Protein AF-A0A098EQF6-F1 (afdb_monomer)

Organism: NCBI:txid1499687

pLDDT: mean 75.17, std 16.84, range [33.72, 93.44]

Mean predicted aligned error: 17.02 Å

Radius of gyration: 43.91 Å; Cα contacts (8 Å, |Δi|>4): 129; chains: 1; bounding box: 81×80×127 Å

Sequence (205 aa):
MNNGVVSRGAEKTLGIIGIIFNLLTIALLAIGILSFDNVQNTAEFQDFEQEVLNDSTFASPEDAQLFLDTFISSFSIIGWVLVAVLAISTVLAILAIANLRNNRNPKAAGVLFIIAGLFAGLLSLTSILFYIAAIMCFVRKGTRRDDYQAPRDDFGSRNGDAKLKEEQRIREEERIRQEERLREEEQRRQNDNLLHKDDDTYRPL

Structure (mmCIF, N/CA/C/O backbone):
data_AF-A0A098EQF6-F1
#
_entry.id   AF-A0A098EQF6-F1
#
loop_
_atom_site.group_PDB
_atom_site.id
_atom_site.type_symbol
_atom_site.label_atom_id
_atom_site.label_alt_id
_atom_site.label_comp_id
_atom_site.label_asym_id
_atom_site.label_entity_id
_atom_site.label_seq_id
_atom_site.pdbx_PDB_ins_code
_atom_site.Cartn_x
_atom_site.Cartn_y
_atom_site.Cartn_z
_atom_site.occupancy
_atom_site.B_iso_or_equiv
_atom_site.auth_seq_id
_atom_site.auth_comp_id
_atom_site.auth_asym_id
_atom_site.auth_atom_id
_atom_site.pdbx_PDB_model_num
ATOM 1 N N . MET A 1 1 ? -0.529 -1.340 40.530 1.00 33.72 1 MET A N 1
ATOM 2 C CA . MET A 1 1 ? -0.771 -2.259 39.396 1.00 33.72 1 MET A CA 1
ATOM 3 C C . MET A 1 1 ? -1.153 -1.393 38.210 1.00 33.72 1 MET A C 1
ATOM 5 O O . MET A 1 1 ? -2.078 -0.603 38.330 1.00 33.72 1 MET A O 1
ATOM 9 N N . ASN A 1 2 ? -0.339 -1.407 37.154 1.00 36.16 2 ASN A N 1
ATOM 10 C CA . ASN A 1 2 ? -0.506 -0.532 35.998 1.00 36.16 2 ASN A CA 1
ATOM 11 C C . ASN A 1 2 ? -1.610 -1.118 35.110 1.00 36.16 2 ASN A C 1
ATOM 13 O O . ASN A 1 2 ? -1.428 -2.178 34.511 1.00 36.16 2 ASN A O 1
ATOM 17 N N . ASN A 1 3 ? -2.773 -0.474 35.086 1.00 44.34 3 ASN A N 1
ATOM 18 C CA . ASN A 1 3 ? -3.905 -0.907 34.279 1.00 44.34 3 ASN A CA 1
ATOM 19 C C . ASN A 1 3 ? -3.597 -0.540 32.826 1.00 44.34 3 ASN A C 1
ATOM 21 O O . ASN A 1 3 ? -3.887 0.570 32.384 1.00 44.34 3 ASN A O 1
ATOM 25 N N . GLY A 1 4 ? -2.966 -1.464 32.100 1.00 40.97 4 GLY A N 1
ATOM 26 C CA . GLY A 1 4 ? -2.722 -1.353 30.667 1.00 40.97 4 GLY A CA 1
ATOM 27 C C . GLY A 1 4 ? -4.045 -1.317 29.911 1.00 40.97 4 GLY A C 1
ATOM 28 O O . GLY A 1 4 ? -4.544 -2.343 29.457 1.00 40.97 4 GLY A O 1
ATOM 29 N N . VAL A 1 5 ? -4.636 -0.129 29.794 1.00 50.66 5 VAL A N 1
ATOM 30 C CA . VAL A 1 5 ? -5.772 0.127 28.914 1.00 50.66 5 VAL A CA 1
ATOM 31 C C . VAL A 1 5 ? -5.279 -0.138 27.493 1.00 50.66 5 VAL A C 1
ATOM 33 O O . VAL A 1 5 ? -4.596 0.697 26.904 1.00 50.66 5 VAL A O 1
ATOM 36 N N . VAL A 1 6 ? -5.572 -1.321 26.945 1.00 56.50 6 VAL A N 1
ATOM 37 C CA . VAL A 1 6 ? -5.226 -1.661 25.558 1.00 56.50 6 VAL A CA 1
ATOM 38 C C . VAL A 1 6 ? -5.983 -0.701 24.650 1.00 56.50 6 VAL A C 1
ATOM 40 O O . VAL A 1 6 ? -7.196 -0.826 24.423 1.00 56.50 6 VAL A O 1
ATOM 43 N N . SER A 1 7 ? -5.260 0.316 24.188 1.00 51.31 7 SER A N 1
ATOM 44 C CA . SER A 1 7 ? -5.833 1.435 23.467 1.00 51.31 7 SER A CA 1
ATOM 45 C C . SER A 1 7 ? -6.524 0.919 22.204 1.00 51.31 7 SER A C 1
ATOM 47 O O . SER A 1 7 ? -6.014 0.083 21.458 1.00 51.31 7 SER A O 1
ATOM 49 N N . ARG A 1 8 ? -7.708 1.458 21.905 1.00 57.53 8 ARG A N 1
ATOM 50 C CA . ARG A 1 8 ? -8.353 1.313 20.585 1.00 57.53 8 ARG A CA 1
ATOM 51 C C . ARG A 1 8 ? -7.549 2.016 19.469 1.00 57.53 8 ARG A C 1
ATOM 53 O O . ARG A 1 8 ? -8.042 2.157 18.354 1.00 57.53 8 ARG A O 1
ATOM 60 N N . GLY A 1 9 ? -6.349 2.504 19.797 1.00 61.44 9 GLY A N 1
ATOM 61 C CA . GLY A 1 9 ? -5.418 3.185 18.916 1.00 61.44 9 GLY A CA 1
ATOM 62 C C . GLY A 1 9 ? -4.542 2.220 18.132 1.00 61.44 9 GLY A C 1
ATOM 63 O O . GLY A 1 9 ? -4.316 2.496 16.971 1.00 61.44 9 GLY A O 1
ATOM 64 N N . ALA A 1 10 ? -4.132 1.074 18.691 1.00 66.56 10 ALA A N 1
ATOM 65 C CA . ALA A 1 10 ? -3.164 0.186 18.031 1.00 66.56 10 ALA A CA 1
ATOM 66 C C . ALA A 1 10 ? -3.589 -0.246 16.613 1.00 66.56 10 ALA A C 1
ATOM 68 O O . ALA A 1 10 ? -2.803 -0.140 15.682 1.00 66.56 10 ALA A O 1
ATOM 69 N N . GLU A 1 11 ? -4.851 -0.637 16.426 1.00 70.19 11 GLU A N 1
ATOM 70 C CA . GLU A 1 11 ? -5.401 -1.028 15.118 1.00 70.19 11 GLU A CA 1
ATOM 71 C C . GLU A 1 11 ? -5.474 0.153 14.137 1.00 70.19 11 GLU A C 1
ATOM 73 O O . GLU A 1 11 ? -5.099 0.031 12.973 1.00 70.19 11 GLU A O 1
ATOM 78 N N . LYS A 1 12 ? -5.891 1.330 14.625 1.00 74.88 12 LYS A N 1
ATOM 79 C CA . LYS A 1 12 ? -5.914 2.563 13.825 1.00 74.88 12 LYS A CA 1
ATOM 80 C C . LYS A 1 12 ? -4.505 2.979 13.426 1.00 74.88 12 LYS A C 1
ATOM 82 O O . LYS A 1 12 ? -4.280 3.290 12.267 1.00 74.88 12 LYS A O 1
ATOM 87 N N . THR A 1 13 ? -3.569 2.965 14.367 1.00 81.19 13 THR A N 1
ATOM 88 C CA . THR A 1 13 ? -2.166 3.304 14.147 1.00 81.19 13 THR A CA 1
ATOM 89 C C . THR A 1 13 ? -1.540 2.343 13.145 1.00 81.19 13 THR A C 1
ATOM 91 O O . THR A 1 13 ? -0.904 2.810 12.209 1.00 81.19 13 THR A O 1
ATOM 94 N N . LEU A 1 14 ? -1.778 1.032 13.262 1.00 81.81 14 LEU A N 1
ATOM 95 C CA . LEU A 1 14 ? -1.251 0.052 12.311 1.00 81.81 14 LEU A CA 1
ATOM 96 C C . LEU A 1 14 ? -1.843 0.238 10.906 1.00 81.81 14 LEU A C 1
ATOM 98 O O . LEU A 1 14 ? -1.107 0.218 9.925 1.00 81.81 14 LEU A O 1
ATOM 102 N N . GLY A 1 15 ? -3.154 0.487 10.810 1.00 83.31 15 GLY A N 1
ATOM 103 C CA . GLY A 1 15 ? -3.815 0.797 9.542 1.00 83.31 15 GLY A CA 1
ATOM 104 C C . GLY A 1 15 ? -3.288 2.081 8.895 1.00 83.31 15 GLY A C 1
ATOM 105 O O . GLY A 1 15 ? -3.026 2.098 7.696 1.00 83.31 15 GLY A O 1
ATOM 106 N N . ILE A 1 16 ? -3.077 3.141 9.685 1.00 87.00 16 ILE A N 1
ATOM 107 C CA . ILE A 1 16 ? -2.493 4.410 9.219 1.00 87.00 16 ILE A CA 1
ATOM 108 C C . ILE A 1 16 ? -1.057 4.193 8.735 1.00 87.00 16 ILE A C 1
ATOM 110 O O . ILE A 1 16 ? -0.712 4.657 7.652 1.00 87.00 16 ILE A O 1
ATOM 114 N N . ILE A 1 17 ? -0.237 3.462 9.497 1.00 87.31 17 ILE A N 1
ATOM 115 C CA . ILE A 1 17 ? 1.133 3.115 9.098 1.00 87.31 17 ILE A CA 1
ATOM 116 C C . ILE A 1 17 ? 1.112 2.347 7.772 1.00 87.31 17 ILE A C 1
ATOM 118 O O . ILE A 1 17 ? 1.837 2.712 6.852 1.00 87.31 17 ILE A O 1
ATOM 122 N N . GLY A 1 18 ? 0.236 1.347 7.634 1.00 83.94 18 GLY A N 1
ATOM 123 C CA . GLY A 1 18 ? 0.062 0.601 6.386 1.00 83.94 18 GLY A CA 1
ATOM 124 C C . GLY A 1 18 ? -0.294 1.498 5.197 1.00 83.94 18 GLY A C 1
ATOM 125 O O . GLY A 1 18 ? 0.308 1.362 4.137 1.00 83.94 18 GLY A O 1
ATOM 126 N N . ILE A 1 19 ? -1.200 2.467 5.377 1.00 89.50 19 ILE A N 1
ATOM 127 C CA . ILE A 1 19 ? -1.552 3.444 4.332 1.00 89.50 19 ILE A CA 1
ATOM 128 C C . ILE A 1 19 ? -0.351 4.310 3.951 1.00 89.50 19 ILE A C 1
ATOM 130 O O . ILE A 1 19 ? -0.112 4.508 2.764 1.00 89.50 19 ILE A O 1
ATOM 134 N N . ILE A 1 20 ? 0.411 4.809 4.928 1.00 91.38 20 ILE A N 1
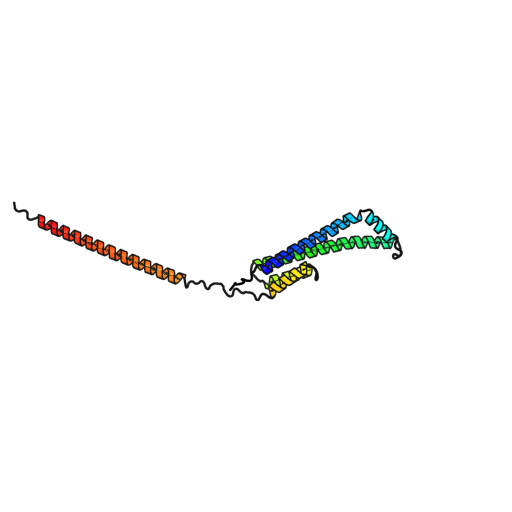ATOM 135 C CA . ILE A 1 20 ? 1.596 5.638 4.665 1.00 91.38 20 ILE A CA 1
ATOM 136 C C . ILE A 1 20 ? 2.617 4.855 3.839 1.00 91.38 20 ILE A C 1
ATOM 138 O O . ILE A 1 20 ? 3.088 5.357 2.821 1.00 91.38 20 ILE A O 1
ATOM 142 N N . PHE A 1 21 ? 2.919 3.614 4.231 1.00 89.12 21 PHE A N 1
ATOM 143 C CA . PHE A 1 21 ? 3.812 2.759 3.451 1.00 89.12 21 PHE A CA 1
ATOM 144 C C . PHE A 1 21 ? 3.246 2.470 2.059 1.00 89.12 21 PHE A C 1
ATOM 146 O O . PHE A 1 21 ? 4.003 2.476 1.097 1.00 89.12 21 PHE A O 1
ATOM 153 N N . ASN A 1 22 ? 1.932 2.274 1.923 1.00 89.31 22 ASN A N 1
ATOM 154 C CA . ASN A 1 22 ? 1.315 2.015 0.624 1.00 89.31 22 ASN A CA 1
ATOM 155 C C . ASN A 1 22 ? 1.421 3.221 -0.313 1.00 89.31 22 ASN A C 1
ATOM 157 O O . ASN A 1 22 ? 1.770 3.067 -1.478 1.00 89.31 22 ASN A O 1
ATOM 161 N N . LEU A 1 23 ? 1.203 4.429 0.210 1.00 91.81 23 LEU A N 1
ATOM 162 C CA . LEU A 1 23 ? 1.422 5.672 -0.528 1.00 91.81 23 LEU A CA 1
ATOM 163 C C . LEU A 1 23 ? 2.893 5.858 -0.906 1.00 91.81 23 LEU A C 1
ATOM 165 O O . LEU A 1 23 ? 3.182 6.291 -2.018 1.00 91.81 23 LEU A O 1
ATOM 169 N N . LEU A 1 24 ? 3.819 5.497 -0.015 1.00 92.75 24 LEU A N 1
ATOM 170 C CA . LEU A 1 24 ? 5.250 5.533 -0.304 1.00 92.75 24 LEU A CA 1
ATOM 171 C C . LEU A 1 24 ? 5.622 4.547 -1.421 1.00 92.75 24 LEU A C 1
ATOM 173 O O . LEU A 1 24 ? 6.352 4.917 -2.333 1.00 92.75 24 LEU A O 1
ATOM 177 N N . THR A 1 25 ? 5.073 3.330 -1.409 1.00 90.06 25 THR A N 1
ATOM 178 C CA . THR A 1 25 ? 5.245 2.360 -2.499 1.00 90.06 25 THR A CA 1
ATOM 179 C C . THR A 1 25 ? 4.691 2.896 -3.816 1.00 90.06 25 THR A C 1
ATOM 181 O O . THR A 1 25 ? 5.382 2.818 -4.825 1.00 90.06 25 THR A O 1
ATOM 184 N N . ILE A 1 26 ? 3.491 3.488 -3.814 1.00 92.56 26 ILE A N 1
ATOM 185 C CA . ILE A 1 26 ? 2.903 4.114 -5.009 1.00 92.56 26 ILE A CA 1
ATOM 186 C C . ILE A 1 26 ? 3.814 5.223 -5.543 1.00 92.56 26 ILE A C 1
ATOM 188 O O . ILE A 1 26 ? 4.078 5.265 -6.741 1.00 92.56 26 ILE A O 1
ATOM 192 N N . ALA A 1 27 ? 4.313 6.099 -4.667 1.00 93.25 27 ALA A N 1
ATOM 193 C CA . ALA A 1 27 ? 5.194 7.194 -5.055 1.00 93.25 27 ALA A CA 1
ATOM 194 C C . ALA A 1 27 ? 6.507 6.681 -5.660 1.00 93.25 27 ALA A C 1
ATOM 196 O O . ALA A 1 27 ? 6.906 7.148 -6.721 1.00 93.25 27 ALA A O 1
ATOM 197 N N . LEU A 1 28 ? 7.151 5.693 -5.029 1.00 92.25 28 LEU A N 1
ATOM 198 C CA . LEU A 1 28 ? 8.376 5.083 -5.552 1.00 92.25 28 LEU A CA 1
ATOM 199 C C . LEU A 1 28 ? 8.144 4.392 -6.897 1.00 92.25 28 LEU A C 1
ATOM 201 O O . LEU A 1 28 ? 8.967 4.532 -7.796 1.00 92.25 28 LEU A O 1
ATOM 205 N N . LEU A 1 29 ? 7.024 3.683 -7.051 1.00 91.56 29 LEU A N 1
ATOM 206 C CA . LEU A 1 29 ? 6.679 3.008 -8.299 1.00 91.56 29 LEU A CA 1
ATOM 207 C C . LEU A 1 29 ? 6.430 4.025 -9.420 1.00 91.56 29 LEU A C 1
ATOM 209 O O . LEU A 1 29 ? 6.976 3.883 -10.508 1.00 91.56 29 LEU A O 1
ATOM 213 N N . ALA A 1 30 ? 5.668 5.085 -9.137 1.00 92.00 30 ALA A N 1
ATOM 214 C CA . ALA A 1 30 ? 5.402 6.159 -10.090 1.00 92.00 30 ALA A CA 1
ATOM 215 C C . ALA A 1 30 ? 6.687 6.894 -10.495 1.00 92.00 30 ALA A C 1
ATOM 217 O O . ALA A 1 30 ? 6.905 7.124 -11.680 1.00 92.00 30 ALA A O 1
ATOM 218 N N . ILE A 1 31 ? 7.565 7.209 -9.535 1.00 93.44 31 ILE A N 1
ATOM 219 C CA . ILE A 1 31 ? 8.885 7.783 -9.828 1.00 93.44 31 ILE A CA 1
ATOM 220 C C . ILE A 1 31 ? 9.701 6.814 -10.686 1.00 93.44 31 ILE A C 1
ATOM 222 O O . ILE A 1 31 ? 10.301 7.251 -11.653 1.00 93.44 31 ILE A O 1
ATOM 226 N N . GLY A 1 32 ? 9.700 5.514 -10.384 1.00 90.62 32 GLY A N 1
ATOM 227 C CA . GLY A 1 32 ? 10.411 4.509 -11.177 1.00 90.62 32 GLY A CA 1
ATOM 228 C C . GLY A 1 32 ? 9.953 4.467 -12.637 1.00 90.62 32 GLY A C 1
ATOM 229 O O . GLY A 1 32 ? 10.793 4.481 -13.531 1.00 90.62 32 GLY A O 1
ATOM 230 N N . ILE A 1 33 ? 8.639 4.487 -12.878 1.00 90.62 33 ILE A N 1
ATOM 231 C CA . ILE A 1 33 ? 8.059 4.506 -14.231 1.00 90.62 33 ILE A CA 1
ATOM 232 C C . ILE A 1 33 ? 8.437 5.802 -14.960 1.00 90.62 33 ILE A C 1
ATOM 234 O O . ILE A 1 33 ? 8.955 5.754 -16.069 1.00 90.62 33 ILE A O 1
ATOM 238 N N . LEU A 1 34 ? 8.243 6.959 -14.319 1.00 90.38 34 LEU A N 1
ATOM 239 C CA . LEU A 1 34 ? 8.567 8.257 -14.919 1.00 90.38 34 LEU A CA 1
ATOM 240 C C . LEU A 1 34 ? 10.072 8.414 -15.179 1.00 90.38 34 LEU A C 1
ATOM 242 O O . LEU A 1 34 ? 10.475 8.977 -16.192 1.00 90.38 34 LEU A O 1
ATOM 246 N N . SER A 1 35 ? 10.920 7.913 -14.282 1.00 89.19 35 SER A N 1
ATOM 247 C CA . SER A 1 35 ? 12.371 7.909 -14.467 1.00 89.19 35 SER A CA 1
ATOM 248 C C . SER A 1 35 ? 12.791 6.986 -15.605 1.00 89.19 35 SER A C 1
ATOM 250 O O . SER A 1 35 ? 13.717 7.330 -16.330 1.00 89.19 35 SER A O 1
ATOM 252 N N . PHE A 1 36 ? 12.114 5.851 -15.798 1.00 86.44 36 PHE A N 1
ATOM 253 C CA . PHE A 1 36 ? 12.416 4.928 -16.890 1.00 86.44 36 PHE A CA 1
ATOM 254 C C . PHE A 1 36 ? 12.235 5.590 -18.265 1.00 86.44 36 PHE A C 1
ATOM 256 O O . PHE A 1 36 ? 13.118 5.465 -19.109 1.00 86.44 36 PHE A O 1
ATOM 263 N N . ASP A 1 37 ? 11.183 6.391 -18.454 1.00 81.81 37 ASP A N 1
ATOM 264 C CA . ASP A 1 37 ? 10.985 7.169 -19.690 1.00 81.81 37 ASP A CA 1
ATOM 265 C C . ASP A 1 37 ? 12.110 8.198 -19.925 1.00 81.81 37 ASP A C 1
ATOM 267 O O . ASP A 1 37 ? 12.509 8.464 -21.059 1.00 81.81 37 ASP A O 1
ATOM 271 N N . ASN A 1 38 ? 12.674 8.766 -18.854 1.00 85.31 38 ASN A N 1
ATOM 272 C CA . ASN A 1 38 ? 13.814 9.681 -18.963 1.00 85.31 38 ASN A CA 1
ATOM 273 C C . ASN A 1 38 ? 15.115 8.940 -19.306 1.00 85.31 38 ASN A C 1
ATOM 275 O O . ASN A 1 38 ? 15.921 9.453 -20.080 1.00 85.31 38 ASN A O 1
ATOM 279 N N . VAL A 1 39 ? 15.312 7.737 -18.757 1.00 84.75 39 VAL A N 1
ATOM 280 C CA . VAL A 1 39 ? 16.489 6.897 -19.026 1.00 84.75 39 VAL A CA 1
ATOM 281 C C . VAL A 1 39 ? 16.492 6.387 -20.466 1.00 84.75 39 VAL A C 1
ATOM 283 O O . VAL A 1 39 ? 17.552 6.352 -21.073 1.00 84.75 39 VAL A O 1
ATOM 286 N N . GLN A 1 40 ? 15.332 6.087 -21.057 1.00 83.19 40 GLN A N 1
ATOM 287 C CA . GLN A 1 40 ? 15.244 5.636 -22.456 1.00 83.19 40 GLN A CA 1
ATOM 288 C C . GLN A 1 40 ? 15.874 6.607 -23.471 1.00 83.19 40 GLN A C 1
ATOM 290 O O . GLN A 1 40 ? 16.286 6.203 -24.552 1.00 83.19 40 GLN A O 1
ATOM 295 N N . ASN A 1 41 ? 15.966 7.894 -23.129 1.00 82.81 41 ASN A N 1
ATOM 296 C CA . ASN A 1 41 ? 16.510 8.926 -24.009 1.00 82.81 41 ASN A CA 1
ATOM 297 C C . ASN A 1 41 ? 18.019 9.172 -23.815 1.00 82.81 41 ASN A C 1
ATOM 299 O O . ASN A 1 41 ? 18.575 10.072 -24.447 1.00 82.81 41 ASN A O 1
ATOM 303 N N . THR A 1 42 ? 18.690 8.435 -22.925 1.00 89.81 42 THR A N 1
ATOM 304 C CA . THR A 1 42 ? 20.126 8.608 -22.674 1.00 89.81 42 THR A CA 1
ATOM 305 C C . THR A 1 42 ? 20.970 7.801 -23.659 1.00 89.81 42 THR A C 1
ATOM 307 O O . THR A 1 42 ? 20.538 6.777 -24.185 1.00 89.81 42 THR A O 1
ATOM 310 N N . ALA A 1 43 ? 22.211 8.246 -23.885 1.00 88.00 43 ALA A N 1
ATOM 311 C CA . ALA A 1 43 ? 23.169 7.526 -24.729 1.00 88.00 43 ALA A CA 1
ATOM 312 C C . ALA A 1 43 ? 23.436 6.099 -24.214 1.00 88.00 43 ALA A C 1
ATOM 314 O O . ALA A 1 43 ? 23.539 5.169 -24.998 1.00 88.00 43 ALA A O 1
ATOM 315 N N . GLU A 1 44 ? 23.451 5.915 -22.892 1.00 89.06 44 GLU A N 1
ATOM 316 C CA . GLU A 1 44 ? 23.639 4.608 -22.252 1.00 89.06 44 GLU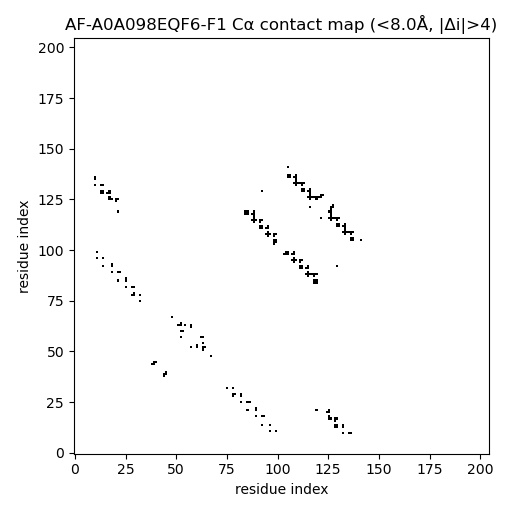 A CA 1
ATOM 317 C C . GLU A 1 44 ? 22.521 3.619 -22.613 1.00 89.06 44 GLU A C 1
ATOM 319 O O . GLU A 1 44 ? 22.782 2.438 -22.830 1.00 89.06 44 GLU A O 1
ATOM 324 N N . PHE A 1 45 ? 21.273 4.092 -22.700 1.00 88.19 45 PHE A N 1
ATOM 325 C CA . PHE A 1 45 ? 20.154 3.243 -23.099 1.00 88.19 45 PHE A CA 1
ATOM 326 C C . PHE A 1 45 ? 20.175 2.933 -24.599 1.00 88.19 45 PHE A C 1
ATOM 328 O O . PHE A 1 45 ? 19.850 1.817 -24.987 1.00 88.19 45 PHE A O 1
ATOM 335 N N . GLN A 1 46 ? 20.609 3.880 -25.435 1.00 88.75 46 GLN A N 1
ATOM 336 C CA . GLN A 1 46 ? 20.782 3.656 -26.875 1.00 88.75 46 GLN A CA 1
ATOM 337 C C . GLN A 1 46 ? 21.890 2.639 -27.174 1.00 88.75 46 GLN A C 1
ATOM 339 O O . GLN A 1 46 ? 21.729 1.801 -28.059 1.00 88.75 46 GLN A O 1
ATOM 344 N N . ASP A 1 47 ? 22.991 2.676 -26.420 1.00 90.12 47 ASP A N 1
ATOM 345 C CA . ASP A 1 47 ? 24.066 1.686 -26.526 1.00 90.12 47 ASP A CA 1
ATOM 346 C C . ASP A 1 47 ? 23.568 0.291 -26.112 1.00 90.12 47 ASP A C 1
ATOM 348 O O . ASP A 1 47 ? 23.838 -0.693 -26.801 1.00 90.12 47 ASP A O 1
ATOM 352 N N . PHE A 1 48 ? 22.770 0.208 -25.040 1.00 89.25 48 PHE A N 1
ATOM 353 C CA . PHE A 1 48 ? 22.101 -1.032 -24.636 1.00 89.25 48 PHE A CA 1
ATOM 354 C C . PHE A 1 48 ? 21.128 -1.545 -25.710 1.00 89.25 48 PHE A C 1
ATOM 356 O O . PHE A 1 48 ? 21.115 -2.736 -26.016 1.00 89.25 48 PHE A O 1
ATOM 363 N N . GLU A 1 49 ? 20.335 -0.659 -26.316 1.00 89.19 49 GLU A N 1
ATOM 364 C CA . GLU A 1 49 ? 19.422 -1.012 -27.405 1.00 89.19 49 GLU A CA 1
ATOM 365 C C . GLU A 1 49 ? 20.197 -1.604 -28.591 1.00 89.19 49 GLU A C 1
ATOM 367 O O . GLU A 1 49 ? 19.839 -2.664 -29.101 1.00 89.19 49 GLU A O 1
ATOM 372 N N . GLN A 1 50 ? 21.317 -0.986 -28.979 1.00 89.38 50 GLN A N 1
ATOM 373 C CA . GLN A 1 50 ? 22.184 -1.502 -30.040 1.00 89.38 50 GLN A CA 1
ATOM 374 C C . GLN A 1 50 ? 22.832 -2.844 -29.692 1.00 89.38 50 GLN A C 1
ATOM 376 O O . GLN A 1 50 ? 23.003 -3.678 -30.583 1.00 89.38 50 GLN A O 1
ATOM 381 N N . GLU A 1 51 ? 23.202 -3.075 -28.434 1.00 89.69 51 GLU A N 1
ATOM 382 C CA . GLU A 1 51 ? 23.738 -4.365 -27.994 1.00 89.69 51 GLU A CA 1
ATOM 383 C C . GLU A 1 51 ? 22.690 -5.476 -28.148 1.00 89.69 51 GLU A C 1
ATOM 385 O O . GLU A 1 51 ? 22.987 -6.526 -28.717 1.00 89.69 51 GLU A O 1
ATOM 390 N N . VAL A 1 52 ? 21.444 -5.211 -27.745 1.00 87.75 52 VAL A N 1
ATOM 391 C CA . VAL A 1 52 ? 20.324 -6.156 -27.889 1.00 87.75 52 VAL A CA 1
ATOM 392 C C . VAL A 1 52 ? 19.967 -6.396 -29.360 1.00 87.75 52 VAL A C 1
ATOM 394 O O . VAL A 1 52 ? 19.716 -7.535 -29.749 1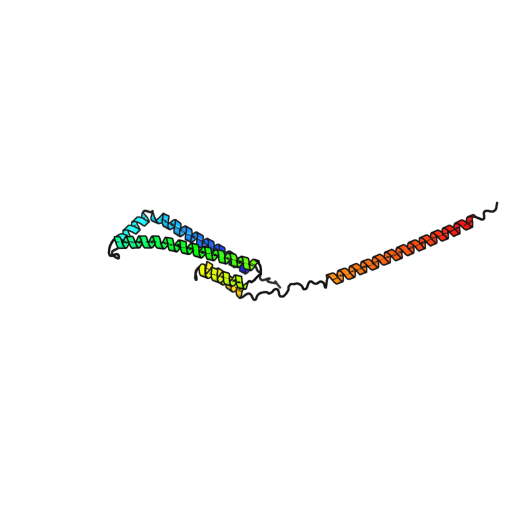.00 87.75 52 VAL A O 1
ATOM 397 N N . LEU A 1 53 ? 19.988 -5.358 -30.202 1.00 88.50 53 LEU A N 1
ATOM 398 C CA . LEU A 1 53 ? 19.723 -5.481 -31.643 1.00 88.50 53 LEU A CA 1
ATOM 399 C C . LEU A 1 53 ? 20.789 -6.300 -32.388 1.00 88.50 53 LEU A C 1
ATOM 401 O O . LEU A 1 53 ? 20.494 -6.888 -33.429 1.00 88.50 53 LEU A O 1
ATOM 405 N N . ASN A 1 54 ? 22.018 -6.340 -31.869 1.00 89.19 54 ASN A N 1
ATOM 406 C CA . ASN A 1 54 ? 23.125 -7.113 -32.432 1.00 89.19 54 ASN A CA 1
ATOM 407 C C . ASN A 1 54 ? 23.307 -8.489 -31.762 1.00 89.19 54 ASN A C 1
ATOM 409 O O . ASN A 1 54 ? 24.245 -9.216 -32.105 1.00 89.19 54 ASN A O 1
ATOM 413 N N . ASP A 1 55 ? 22.438 -8.865 -30.819 1.00 87.12 55 ASP A N 1
ATOM 414 C CA . ASP A 1 55 ? 22.516 -10.148 -30.125 1.00 87.12 55 ASP A CA 1
ATOM 415 C C . ASP A 1 55 ? 22.133 -11.307 -31.063 1.00 87.12 55 ASP A C 1
ATOM 417 O O . ASP A 1 55 ? 21.045 -11.363 -31.638 1.00 87.12 55 ASP A O 1
ATOM 421 N N . SER A 1 56 ? 23.034 -12.288 -31.167 1.00 82.00 56 SER A N 1
ATOM 422 C CA . SER A 1 56 ? 22.856 -13.526 -31.940 1.00 82.00 56 SER A CA 1
ATOM 423 C C . SER A 1 56 ? 21.701 -14.428 -31.476 1.00 82.00 56 SER A C 1
ATOM 425 O O . SER A 1 56 ? 21.381 -15.408 -32.150 1.00 82.00 56 SER A O 1
ATOM 427 N N . THR A 1 57 ? 21.093 -14.133 -30.324 1.00 88.31 57 THR A N 1
ATOM 428 C CA . THR A 1 57 ? 19.927 -14.840 -29.779 1.00 88.31 57 THR A CA 1
ATOM 429 C C . THR A 1 57 ? 18.665 -14.593 -30.609 1.00 88.31 57 THR A C 1
ATOM 431 O O . THR A 1 57 ? 17.795 -15.466 -30.678 1.00 88.31 57 THR A O 1
ATOM 434 N N . PHE A 1 58 ? 18.556 -13.433 -31.263 1.00 88.62 58 PHE A N 1
ATOM 435 C CA . PHE A 1 58 ? 17.425 -13.104 -32.126 1.00 88.62 58 PHE A CA 1
ATOM 436 C C . PHE A 1 58 ? 17.695 -13.541 -33.571 1.00 88.62 58 PHE A C 1
ATOM 438 O O . PHE A 1 58 ? 18.806 -13.423 -34.083 1.00 88.62 58 PHE A O 1
ATOM 445 N N . ALA A 1 59 ? 16.665 -14.064 -34.243 1.00 84.69 59 ALA A N 1
ATOM 446 C CA . ALA A 1 59 ? 16.786 -14.554 -35.619 1.00 84.69 59 ALA A CA 1
ATOM 4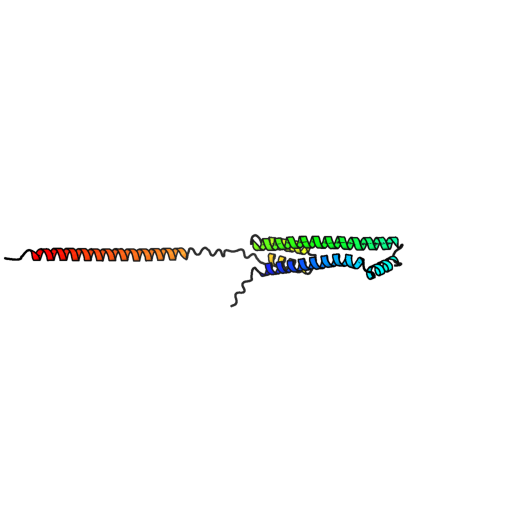47 C C . ALA A 1 59 ? 16.977 -13.417 -36.637 1.00 84.69 59 ALA A C 1
ATOM 449 O O . ALA A 1 59 ? 17.555 -13.628 -37.705 1.00 84.69 59 ALA A O 1
ATOM 450 N N . SER A 1 60 ? 16.501 -12.218 -36.302 1.00 88.88 60 SER A N 1
ATOM 451 C CA . SER A 1 60 ? 16.679 -11.004 -37.085 1.00 88.88 60 SER A CA 1
ATOM 452 C C . SER A 1 60 ? 16.718 -9.762 -36.180 1.00 88.88 60 SER A C 1
ATOM 454 O O . SER A 1 60 ? 16.172 -9.793 -35.072 1.00 88.88 60 SER A O 1
ATOM 456 N N . PRO A 1 61 ? 17.305 -8.645 -36.649 1.00 85.69 61 PRO A N 1
ATOM 457 C CA . PRO A 1 61 ? 17.242 -7.364 -35.941 1.00 85.69 61 PRO A CA 1
ATOM 458 C C . PRO A 1 61 ? 15.807 -6.848 -35.756 1.00 85.69 61 PRO A C 1
ATOM 460 O O . PRO A 1 61 ? 15.509 -6.193 -34.763 1.00 85.69 61 PRO A O 1
ATOM 463 N N . GLU A 1 62 ? 14.903 -7.174 -36.687 1.00 89.31 62 GLU A N 1
ATOM 464 C CA . GLU A 1 62 ? 13.481 -6.814 -36.603 1.00 89.31 62 GLU A CA 1
ATOM 465 C C . GLU A 1 62 ? 12.793 -7.518 -35.421 1.00 89.31 62 GLU A C 1
ATOM 467 O O . GLU A 1 62 ? 12.018 -6.894 -34.696 1.00 89.31 62 GLU A O 1
ATOM 472 N N . ASP A 1 63 ? 13.126 -8.789 -35.170 1.00 89.56 63 ASP A N 1
ATOM 473 C CA . ASP A 1 63 ? 12.604 -9.539 -34.020 1.00 89.56 63 ASP A CA 1
ATOM 474 C C . ASP A 1 63 ? 13.113 -8.968 -32.688 1.00 89.56 63 ASP A C 1
ATOM 476 O O . ASP A 1 63 ? 12.352 -8.862 -31.722 1.00 89.56 63 ASP A O 1
ATOM 480 N N . ALA A 1 64 ? 14.392 -8.576 -32.637 1.00 88.88 64 ALA A N 1
ATOM 481 C CA . ALA A 1 64 ? 14.996 -7.943 -31.465 1.00 88.88 64 ALA A CA 1
ATOM 482 C C . ALA A 1 64 ? 14.336 -6.590 -31.151 1.00 88.88 64 ALA A C 1
ATOM 484 O O . ALA A 1 64 ? 14.029 -6.294 -29.993 1.00 88.88 64 ALA A O 1
ATOM 485 N N . GLN A 1 65 ? 14.046 -5.795 -32.184 1.00 90.31 65 GLN A N 1
ATOM 486 C CA . GLN A 1 65 ? 13.381 -4.503 -32.034 1.00 90.31 65 GLN A CA 1
ATOM 487 C C . GLN A 1 65 ? 11.935 -4.658 -31.552 1.00 90.31 65 GLN A C 1
ATOM 489 O O . GLN A 1 65 ? 11.521 -3.996 -30.601 1.00 90.31 65 GLN A O 1
ATOM 494 N N . LEU A 1 66 ? 11.185 -5.606 -32.124 1.00 91.69 66 LEU A N 1
ATOM 495 C CA . LEU A 1 66 ? 9.824 -5.908 -31.681 1.00 91.69 66 LEU A CA 1
ATOM 496 C C . LEU A 1 66 ? 9.788 -6.387 -30.223 1.00 91.69 66 LEU A C 1
ATOM 498 O O . LEU A 1 66 ? 8.866 -6.041 -29.476 1.00 91.69 66 LEU A O 1
ATOM 502 N N . PHE A 1 67 ? 10.787 -7.166 -29.799 1.00 91.56 67 PHE A N 1
ATOM 503 C CA . PHE A 1 67 ? 10.933 -7.578 -28.407 1.00 91.56 67 PHE A CA 1
ATOM 504 C C . PHE A 1 67 ? 11.152 -6.380 -27.475 1.00 91.56 67 PHE A C 1
ATOM 506 O O . PHE A 1 67 ? 10.442 -6.264 -26.474 1.00 91.56 67 PHE A O 1
ATOM 513 N N . LEU A 1 68 ? 12.086 -5.483 -27.807 1.00 90.38 68 LEU A N 1
ATOM 514 C CA . LEU A 1 68 ? 12.381 -4.279 -27.023 1.00 90.38 68 LEU A CA 1
ATOM 515 C C . LEU A 1 68 ? 11.162 -3.360 -26.900 1.00 90.38 68 LEU A C 1
ATOM 517 O O . LEU A 1 68 ? 10.785 -2.995 -25.784 1.00 90.38 68 LEU A O 1
ATOM 521 N N . ASP A 1 69 ? 10.491 -3.068 -28.014 1.00 90.94 69 ASP A N 1
ATOM 522 C CA . ASP A 1 69 ? 9.276 -2.248 -28.036 1.00 90.94 69 ASP A CA 1
ATOM 523 C C . ASP A 1 69 ? 8.173 -2.863 -27.169 1.00 90.94 69 ASP A C 1
ATOM 525 O O . ASP A 1 69 ? 7.535 -2.187 -26.352 1.00 90.94 69 ASP A O 1
ATOM 529 N N . THR A 1 70 ? 7.971 -4.179 -27.296 1.00 92.62 70 THR A N 1
ATOM 530 C CA . THR A 1 70 ? 6.984 -4.909 -26.494 1.00 92.62 70 THR A CA 1
ATOM 531 C C . THR A 1 70 ? 7.351 -4.880 -25.015 1.00 92.62 70 THR A C 1
ATOM 533 O O . THR A 1 70 ? 6.470 -4.699 -24.172 1.00 92.62 70 THR A O 1
ATOM 536 N N . PHE A 1 71 ? 8.631 -5.040 -24.677 1.00 90.62 71 PHE A N 1
ATOM 537 C CA . PHE A 1 71 ? 9.121 -5.015 -23.303 1.00 90.62 71 PHE A CA 1
ATOM 538 C C . PHE A 1 71 ? 8.914 -3.641 -22.656 1.00 90.62 71 PHE A C 1
ATOM 540 O O . PHE A 1 71 ? 8.311 -3.561 -21.584 1.00 90.62 71 PHE A O 1
ATOM 547 N N . ILE A 1 72 ? 9.337 -2.566 -23.326 1.00 90.38 72 ILE A N 1
ATOM 548 C CA . ILE A 1 72 ? 9.196 -1.182 -22.854 1.00 90.38 72 ILE A CA 1
ATOM 549 C C . ILE A 1 72 ? 7.715 -0.827 -22.675 1.00 90.38 72 ILE A C 1
ATOM 551 O O . ILE A 1 72 ? 7.302 -0.356 -21.609 1.00 90.38 72 ILE A O 1
ATOM 555 N N . SER A 1 73 ? 6.889 -1.121 -23.685 1.00 90.38 73 SER A N 1
ATOM 556 C CA . SER A 1 73 ? 5.447 -0.865 -23.637 1.00 90.38 73 SER A CA 1
ATOM 557 C C . SER A 1 73 ? 4.767 -1.652 -22.511 1.00 90.38 73 SER A C 1
ATOM 559 O O . SER A 1 73 ? 4.020 -1.087 -21.706 1.00 90.38 73 SER A O 1
ATOM 561 N N . SER A 1 74 ? 5.080 -2.946 -22.382 1.00 91.50 74 SER A N 1
ATOM 562 C CA . SER A 1 74 ? 4.524 -3.807 -21.333 1.00 91.50 74 SER A CA 1
ATOM 563 C C . SER A 1 74 ? 4.937 -3.342 -19.942 1.00 91.50 74 SER A C 1
ATOM 565 O O . SER A 1 74 ? 4.101 -3.326 -19.040 1.00 91.50 74 SER A O 1
ATOM 567 N N . PHE A 1 75 ? 6.193 -2.929 -19.757 1.00 90.19 75 PHE A N 1
ATOM 568 C CA . PHE A 1 75 ? 6.688 -2.415 -18.484 1.00 90.19 75 PHE A CA 1
ATOM 569 C C . PHE A 1 75 ? 5.901 -1.179 -18.034 1.00 90.19 75 PHE A C 1
ATOM 571 O O . PHE A 1 75 ? 5.434 -1.130 -16.893 1.00 90.19 75 PHE A O 1
ATOM 578 N N . SER A 1 76 ? 5.678 -0.224 -18.942 1.00 89.50 76 SER A N 1
ATOM 579 C CA . SER A 1 76 ? 4.890 0.979 -18.656 1.00 89.50 76 SER A CA 1
ATOM 580 C C . SER A 1 76 ? 3.436 0.637 -18.304 1.00 89.50 76 SER A C 1
ATOM 582 O O . SER A 1 76 ? 2.930 1.054 -17.258 1.00 89.50 76 SER A O 1
ATOM 584 N N . ILE A 1 77 ? 2.774 -0.201 -19.113 1.00 91.88 77 ILE A N 1
ATOM 585 C CA . ILE A 1 77 ? 1.379 -0.612 -18.882 1.00 91.88 77 ILE A CA 1
ATOM 586 C C . ILE A 1 77 ? 1.237 -1.342 -17.541 1.00 91.88 77 ILE A C 1
ATOM 588 O O . ILE A 1 77 ? 0.383 -0.983 -16.728 1.00 91.88 77 ILE A O 1
ATOM 592 N N . ILE A 1 78 ? 2.077 -2.347 -17.282 1.00 91.62 78 ILE A N 1
ATOM 593 C CA . ILE A 1 78 ? 2.050 -3.131 -16.039 1.00 91.62 78 ILE A CA 1
ATOM 594 C C . ILE A 1 78 ? 2.327 -2.227 -14.836 1.00 91.62 78 ILE A C 1
ATOM 596 O O . ILE A 1 78 ? 1.637 -2.336 -13.819 1.00 91.62 78 ILE A O 1
ATOM 600 N N . GLY A 1 79 ? 3.285 -1.305 -14.955 1.00 91.12 79 GLY A N 1
ATOM 601 C CA . GLY A 1 79 ? 3.592 -0.320 -13.924 1.00 91.12 79 GLY A CA 1
ATOM 602 C C . GLY A 1 79 ? 2.370 0.517 -13.544 1.00 91.12 79 GLY A C 1
ATOM 603 O O . GLY A 1 79 ? 2.005 0.582 -12.368 1.00 91.12 79 GLY A O 1
ATOM 604 N N . TRP A 1 80 ? 1.676 1.099 -14.525 1.00 91.56 80 TRP A N 1
ATOM 605 C CA . TRP A 1 80 ? 0.474 1.903 -14.274 1.00 91.56 80 TRP A CA 1
ATOM 606 C C . TRP A 1 80 ? -0.709 1.084 -13.752 1.00 91.56 80 TRP A C 1
ATOM 608 O O . TRP A 1 80 ? -1.447 1.555 -12.882 1.00 91.56 80 TRP A O 1
ATOM 618 N N . VAL A 1 81 ? -0.873 -0.158 -14.215 1.00 93.00 81 VAL A N 1
ATOM 619 C CA . VAL A 1 81 ? -1.874 -1.087 -13.668 1.00 93.00 81 VAL A CA 1
ATOM 620 C C . VAL A 1 81 ? -1.592 -1.375 -12.193 1.00 93.00 81 VAL A C 1
ATOM 622 O O . VAL A 1 81 ? -2.511 -1.315 -11.374 1.00 93.00 81 VAL A O 1
ATOM 625 N N . LEU A 1 82 ? -0.331 -1.618 -11.822 1.00 91.12 82 LEU A N 1
ATOM 626 C CA . LEU A 1 82 ? 0.070 -1.799 -10.425 1.00 91.12 82 LEU A CA 1
ATOM 627 C C . LEU A 1 82 ? -0.215 -0.546 -9.589 1.00 91.12 82 LEU A C 1
ATOM 629 O O . LEU A 1 82 ? -0.800 -0.664 -8.513 1.00 91.12 82 LEU A O 1
ATOM 633 N N . VAL A 1 83 ? 0.107 0.652 -10.091 1.00 92.06 83 VAL A N 1
ATOM 634 C CA . VAL A 1 83 ? -0.248 1.921 -9.426 1.00 92.06 83 VAL A CA 1
ATOM 635 C C . VAL A 1 83 ? -1.759 2.011 -9.183 1.00 92.06 83 VAL A C 1
ATOM 637 O O . VAL A 1 83 ? -2.185 2.319 -8.068 1.00 92.06 83 VAL A O 1
ATOM 640 N N . ALA A 1 84 ? -2.582 1.708 -10.191 1.00 92.25 84 ALA A N 1
ATOM 641 C CA . ALA A 1 84 ? -4.039 1.760 -10.078 1.00 92.25 84 ALA A CA 1
ATOM 642 C C . ALA A 1 84 ? -4.578 0.760 -9.040 1.00 92.25 84 ALA A C 1
ATOM 644 O O . ALA A 1 84 ? -5.426 1.104 -8.214 1.00 92.25 84 ALA A O 1
ATOM 645 N N . VAL A 1 85 ? -4.047 -0.463 -9.029 1.00 91.38 85 VAL A N 1
ATOM 646 C CA . VAL A 1 85 ? -4.407 -1.502 -8.056 1.00 91.38 85 VAL A CA 1
ATOM 647 C C . VAL A 1 85 ? -4.030 -1.086 -6.626 1.00 91.38 85 VAL A C 1
ATOM 649 O O . VAL A 1 85 ? -4.848 -1.205 -5.707 1.00 91.38 85 VAL A O 1
ATOM 652 N N . LEU A 1 86 ? -2.838 -0.519 -6.428 1.00 90.19 86 LEU A N 1
ATOM 653 C CA . LEU A 1 86 ? -2.404 0.009 -5.132 1.00 90.19 86 LEU A CA 1
ATOM 654 C C . LEU A 1 86 ? -3.240 1.221 -4.686 1.00 90.19 86 LEU A C 1
ATOM 656 O O . LEU A 1 86 ? -3.520 1.384 -3.493 1.00 90.19 86 LEU A O 1
ATOM 660 N N . ALA A 1 87 ? -3.690 2.059 -5.620 1.00 91.62 87 ALA A N 1
ATOM 661 C CA . ALA A 1 87 ? -4.601 3.159 -5.322 1.00 91.62 87 ALA A CA 1
ATOM 662 C C . ALA A 1 87 ? -5.959 2.639 -4.817 1.00 91.62 87 ALA A C 1
ATOM 664 O O . ALA A 1 87 ? -6.450 3.103 -3.786 1.00 91.62 87 ALA A O 1
ATOM 665 N N . ILE A 1 88 ? -6.526 1.614 -5.464 1.00 92.56 88 ILE A N 1
ATOM 666 C CA . ILE A 1 88 ? -7.757 0.947 -5.003 1.00 92.56 88 ILE A CA 1
ATOM 667 C C . ILE A 1 88 ? -7.554 0.340 -3.608 1.00 92.56 88 ILE A C 1
ATOM 669 O O . ILE A 1 88 ? -8.390 0.540 -2.723 1.00 92.56 88 ILE A O 1
ATOM 673 N N . SER A 1 89 ? -6.423 -0.337 -3.380 1.00 90.25 89 SER A N 1
ATOM 674 C CA . SER A 1 89 ? -6.043 -0.849 -2.056 1.00 90.25 89 SER A CA 1
ATOM 675 C C . SER A 1 89 ? -6.068 0.256 -0.992 1.00 90.25 89 SER A C 1
ATOM 677 O O . SER A 1 89 ? -6.650 0.086 0.082 1.00 90.25 89 SER A O 1
ATOM 679 N N . THR A 1 90 ? -5.524 1.430 -1.318 1.00 90.56 90 THR A N 1
ATOM 680 C CA . THR A 1 90 ? -5.497 2.588 -0.414 1.00 90.56 90 THR A CA 1
ATOM 681 C C . THR A 1 90 ? -6.905 3.051 -0.046 1.00 90.56 90 THR A C 1
ATOM 683 O O . THR A 1 90 ? -7.195 3.278 1.130 1.00 90.56 90 THR A O 1
ATOM 686 N N . VAL A 1 91 ? -7.810 3.149 -1.024 1.00 91.81 91 VAL A N 1
ATOM 687 C CA . VAL A 1 91 ? -9.212 3.530 -0.783 1.00 91.81 91 VAL A CA 1
ATOM 688 C C . VAL A 1 91 ? -9.893 2.528 0.152 1.00 91.81 91 VAL A C 1
ATOM 690 O O . VAL A 1 91 ? -10.553 2.931 1.111 1.00 91.81 91 VAL A O 1
ATOM 693 N N . LEU A 1 92 ? -9.687 1.227 -0.065 1.00 88.56 92 LEU A N 1
ATOM 694 C CA . LEU A 1 92 ? -10.231 0.177 0.800 1.00 88.56 92 LEU A CA 1
ATOM 695 C C . LEU A 1 92 ? -9.687 0.265 2.231 1.00 88.56 92 LEU A C 1
ATOM 697 O O . LEU A 1 92 ? -10.461 0.160 3.185 1.00 88.56 92 LEU A O 1
ATOM 701 N N . ALA A 1 93 ? -8.388 0.524 2.396 1.00 85.88 93 ALA A N 1
ATOM 702 C CA . ALA A 1 93 ? -7.773 0.722 3.706 1.00 85.88 93 ALA A CA 1
ATOM 703 C C . ALA A 1 93 ? -8.355 1.950 4.435 1.00 85.88 93 ALA A C 1
ATOM 705 O O . ALA A 1 93 ? -8.651 1.886 5.631 1.00 85.88 93 ALA A O 1
ATOM 706 N N . ILE A 1 94 ? -8.611 3.053 3.723 1.00 87.75 94 ILE A N 1
ATOM 707 C CA . ILE A 1 94 ? -9.272 4.241 4.290 1.00 87.75 94 ILE A CA 1
ATOM 708 C C . ILE A 1 94 ? -10.703 3.906 4.737 1.00 87.75 94 ILE A C 1
ATOM 710 O O . ILE A 1 94 ? -11.107 4.269 5.847 1.00 87.75 94 ILE A O 1
ATOM 714 N N . LEU A 1 95 ? -11.466 3.176 3.916 1.00 86.00 95 LEU A N 1
ATOM 715 C CA . LEU A 1 95 ? -12.819 2.724 4.261 1.00 86.00 95 LEU A CA 1
ATOM 716 C C . LEU A 1 95 ? -12.822 1.772 5.468 1.00 86.00 95 LEU A C 1
ATOM 718 O O . LEU A 1 95 ? -13.744 1.826 6.289 1.00 86.00 95 LEU A O 1
ATOM 722 N N . ALA A 1 96 ? -11.789 0.939 5.620 1.00 83.56 96 ALA A N 1
ATOM 723 C CA . ALA A 1 96 ? -11.603 0.084 6.790 1.00 83.56 96 ALA A CA 1
ATOM 724 C C . ALA A 1 96 ? -11.439 0.923 8.069 1.00 83.56 96 ALA A C 1
ATOM 726 O O . ALA A 1 96 ? -12.171 0.728 9.044 1.00 83.56 96 ALA A O 1
ATOM 727 N N . ILE A 1 97 ? -10.563 1.935 8.044 1.00 82.88 97 ILE A N 1
ATOM 728 C CA . ILE A 1 97 ? -10.352 2.852 9.178 1.00 82.88 97 ILE A CA 1
ATOM 729 C C . ILE A 1 97 ? -11.617 3.662 9.490 1.00 82.88 97 ILE A C 1
ATOM 731 O O . ILE A 1 97 ? -11.959 3.857 10.662 1.00 82.88 97 ILE A O 1
ATOM 735 N N . ALA A 1 98 ? -12.343 4.126 8.470 1.00 79.75 98 ALA A N 1
ATOM 736 C CA . ALA A 1 98 ? -13.596 4.855 8.654 1.00 79.75 98 ALA A CA 1
ATOM 737 C C . ALA A 1 98 ? -14.663 3.989 9.350 1.00 79.75 98 ALA A C 1
ATOM 739 O O . ALA A 1 98 ? -15.308 4.441 10.304 1.00 79.75 98 ALA A O 1
ATOM 740 N N . ASN A 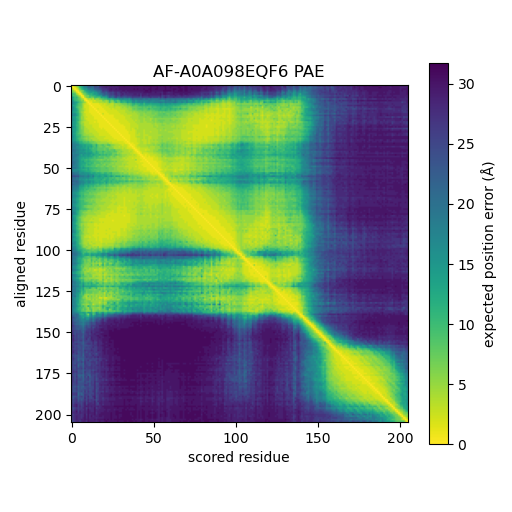1 99 ? -14.794 2.720 8.946 1.00 75.69 99 ASN A N 1
ATOM 741 C CA . ASN A 1 99 ? -15.673 1.751 9.606 1.00 75.69 99 ASN A CA 1
ATOM 742 C C . ASN A 1 99 ? -15.270 1.495 11.060 1.00 75.69 99 ASN A C 1
ATOM 744 O O . ASN A 1 99 ? -16.134 1.387 11.939 1.00 75.69 99 ASN A O 1
ATOM 748 N N . LEU A 1 100 ? -13.966 1.480 11.332 1.00 72.94 100 LEU A N 1
ATOM 749 C CA . LEU A 1 100 ? -13.442 1.345 12.681 1.00 72.94 100 LEU A CA 1
ATOM 750 C C . LEU A 1 100 ? -13.743 2.574 13.553 1.00 72.94 100 LEU A C 1
ATOM 752 O O . LEU A 1 100 ? -14.046 2.448 14.742 1.00 72.94 100 LEU A O 1
ATOM 756 N N . ARG A 1 101 ? -13.718 3.779 12.966 1.00 66.19 101 ARG A N 1
ATOM 757 C CA . ARG A 1 101 ? -14.055 5.034 13.658 1.00 66.19 101 ARG A CA 1
ATOM 758 C C . ARG A 1 101 ? -15.516 5.081 14.092 1.00 66.19 101 ARG A C 1
ATOM 760 O O . ARG A 1 101 ? -15.790 5.564 15.186 1.00 66.19 101 ARG A O 1
ATOM 767 N N . ASN A 1 102 ? -16.431 4.555 13.280 1.00 61.84 102 ASN A N 1
ATOM 768 C CA . ASN A 1 102 ? -17.865 4.609 13.566 1.00 61.84 102 ASN A CA 1
ATOM 769 C C . ASN A 1 102 ? -18.339 3.540 14.571 1.00 61.84 102 ASN A C 1
ATOM 771 O O . ASN A 1 102 ? -19.528 3.461 14.868 1.00 61.84 102 ASN A O 1
ATOM 775 N N . ASN A 1 103 ? -17.429 2.684 15.067 1.00 61.06 103 ASN A N 1
ATOM 776 C CA . ASN A 1 103 ? -17.700 1.594 16.013 1.00 61.06 103 ASN A CA 1
ATOM 777 C C . ASN A 1 103 ? -18.881 0.689 15.594 1.00 61.06 103 ASN A C 1
ATOM 779 O O . ASN A 1 103 ? -19.480 0.033 16.446 1.00 61.06 103 ASN A O 1
ATOM 783 N N . ARG A 1 104 ? -19.233 0.691 14.296 1.00 58.66 104 ARG A N 1
ATOM 784 C CA . ARG A 1 104 ? -20.412 -0.001 13.774 1.00 58.66 104 ARG A CA 1
ATOM 785 C C . ARG A 1 104 ? -20.145 -1.492 13.662 1.00 58.66 104 ARG A C 1
ATOM 787 O O . ARG A 1 104 ? -21.011 -2.233 14.089 1.00 58.66 104 ARG A O 1
ATOM 794 N N . ASN A 1 105 ? -18.967 -1.915 13.173 1.00 66.12 105 ASN A N 1
ATOM 795 C CA . ASN A 1 105 ? -18.575 -3.329 13.052 1.00 66.12 105 ASN A CA 1
ATOM 796 C C . ASN A 1 105 ? -17.045 -3.511 12.853 1.00 66.12 105 ASN A C 1
ATOM 798 O O . ASN A 1 105 ? -16.580 -3.411 11.717 1.00 66.12 105 ASN A O 1
ATOM 802 N N . PRO A 1 106 ? -16.246 -3.849 13.886 1.00 70.31 106 PRO A N 1
ATOM 803 C CA . PRO A 1 106 ? -14.802 -4.099 13.720 1.00 70.31 106 PRO A CA 1
ATOM 804 C C . PRO A 1 106 ? -14.505 -5.299 12.802 1.00 70.31 106 PRO A C 1
ATOM 806 O O . PRO A 1 106 ? -13.542 -5.289 12.045 1.00 70.31 106 PRO A O 1
ATOM 809 N N . LYS A 1 107 ? -15.400 -6.295 12.765 1.00 72.00 107 LYS A N 1
ATOM 810 C CA . LYS A 1 107 ? -15.287 -7.443 11.850 1.00 72.00 107 LYS A CA 1
ATOM 811 C C . LYS A 1 107 ? -15.335 -7.035 10.372 1.00 72.00 107 LYS A C 1
ATOM 813 O O . LYS A 1 107 ? -14.637 -7.627 9.561 1.00 72.00 107 LYS A O 1
ATOM 818 N N . ALA A 1 108 ? -16.132 -6.021 10.027 1.00 74.19 108 ALA A N 1
ATOM 819 C CA . ALA A 1 108 ? -16.218 -5.522 8.654 1.00 74.19 108 ALA A CA 1
ATOM 820 C C . ALA A 1 108 ? -14.943 -4.764 8.249 1.00 74.19 108 ALA A C 1
ATOM 822 O O . ALA A 1 108 ? -14.478 -4.912 7.123 1.00 74.19 108 ALA A O 1
ATOM 823 N N . ALA A 1 109 ? -14.339 -4.010 9.177 1.00 79.38 109 ALA A N 1
ATOM 824 C CA . ALA A 1 109 ? -13.051 -3.353 8.949 1.00 79.38 109 ALA A CA 1
ATOM 825 C C . ALA A 1 109 ? -11.926 -4.373 8.692 1.00 79.38 109 ALA A C 1
ATOM 827 O O . ALA A 1 109 ? -11.131 -4.181 7.776 1.00 79.38 109 ALA A O 1
ATOM 828 N N . GLY A 1 110 ? -11.919 -5.496 9.420 1.00 77.75 110 GLY A N 1
ATOM 829 C CA . GLY A 1 110 ? -10.960 -6.582 9.197 1.00 77.75 110 GLY A CA 1
ATOM 830 C C . GLY A 1 110 ? -11.038 -7.189 7.799 1.00 77.75 110 GLY A C 1
ATOM 831 O O . GLY A 1 110 ? -10.013 -7.359 7.147 1.00 77.75 110 GLY A O 1
ATOM 832 N N . VAL A 1 111 ? -12.250 -7.450 7.298 1.00 83.81 111 VAL A N 1
ATOM 833 C CA . VAL A 1 111 ? -12.442 -7.955 5.926 1.00 83.81 111 VAL A CA 1
ATOM 834 C C . VAL A 1 111 ? -11.931 -6.944 4.898 1.00 83.81 111 VAL A C 1
ATOM 836 O O . VAL A 1 111 ? -11.225 -7.326 3.971 1.00 83.81 111 VAL A O 1
ATOM 839 N N . LEU A 1 112 ? -12.222 -5.652 5.083 1.00 83.00 112 LEU A N 1
ATOM 840 C CA . LEU A 1 112 ? -11.729 -4.601 4.189 1.00 83.00 112 LEU A CA 1
ATOM 841 C C . LEU A 1 112 ? -10.198 -4.515 4.181 1.00 83.00 112 LEU A C 1
ATOM 843 O O . LEU A 1 112 ? -9.623 -4.319 3.116 1.00 83.00 112 LEU A O 1
ATOM 847 N N . PHE A 1 113 ? -9.535 -4.721 5.323 1.00 85.38 113 PHE A N 1
ATOM 848 C CA . PHE A 1 113 ? -8.074 -4.790 5.376 1.00 85.38 113 PHE A CA 1
ATOM 849 C C . PHE A 1 113 ? -7.499 -6.037 4.699 1.00 85.38 113 PHE A C 1
ATOM 851 O O . PHE A 1 113 ? -6.456 -5.926 4.064 1.00 85.38 113 PHE A O 1
ATOM 858 N N . ILE A 1 114 ? -8.168 -7.196 4.760 1.00 85.44 114 ILE A N 1
ATOM 859 C CA . ILE A 1 114 ? -7.752 -8.370 3.970 1.00 85.44 114 ILE A CA 1
ATOM 860 C C . ILE A 1 114 ? -7.823 -8.052 2.479 1.00 85.44 114 ILE A C 1
ATOM 862 O O . ILE A 1 114 ? -6.869 -8.315 1.753 1.00 85.44 114 ILE A O 1
ATOM 866 N N . ILE A 1 115 ? -8.935 -7.472 2.024 1.00 85.88 115 ILE A N 1
ATOM 867 C CA . ILE A 1 115 ? -9.117 -7.139 0.608 1.00 85.88 115 ILE A CA 1
ATOM 868 C C . ILE A 1 115 ? -8.092 -6.073 0.189 1.00 85.88 115 ILE A C 1
ATOM 870 O O . ILE A 1 115 ? -7.462 -6.206 -0.856 1.00 85.88 115 ILE A O 1
ATOM 874 N N . ALA A 1 116 ? -7.853 -5.058 1.025 1.00 83.81 116 ALA A N 1
ATOM 875 C CA . ALA A 1 116 ? -6.810 -4.065 0.785 1.00 83.81 116 ALA A CA 1
ATOM 876 C C . ALA A 1 116 ? -5.415 -4.711 0.704 1.00 83.81 116 ALA A C 1
ATOM 878 O O . ALA A 1 116 ? -4.666 -4.412 -0.222 1.00 83.81 116 ALA A O 1
ATOM 879 N N . GLY A 1 117 ? -5.083 -5.627 1.618 1.00 83.62 117 GLY A N 1
ATOM 880 C CA . GLY A 1 117 ? -3.832 -6.390 1.614 1.00 83.62 117 GLY A CA 1
ATOM 881 C C . GLY A 1 117 ? -3.654 -7.245 0.360 1.00 83.62 117 GLY A C 1
ATOM 882 O O . GLY A 1 117 ? -2.565 -7.274 -0.205 1.00 83.62 117 GLY A O 1
ATOM 883 N N . LEU A 1 118 ? -4.733 -7.860 -0.129 1.00 87.62 118 LEU A N 1
ATOM 884 C CA . LEU A 1 118 ? -4.719 -8.642 -1.363 1.00 87.62 118 LEU A CA 1
ATOM 885 C C . LEU A 1 118 ? -4.343 -7.774 -2.569 1.00 87.62 118 LEU A C 1
ATOM 887 O O . LEU A 1 118 ? -3.453 -8.137 -3.334 1.00 87.62 118 LEU A O 1
ATOM 891 N N . PHE A 1 119 ? -4.971 -6.603 -2.704 1.00 85.25 119 PHE A N 1
ATOM 892 C CA . PHE A 1 119 ? -4.632 -5.648 -3.762 1.00 85.25 119 PHE A CA 1
ATOM 893 C C . PHE A 1 119 ? -3.261 -4.991 -3.550 1.00 85.25 119 PHE A C 1
ATOM 895 O O . PHE A 1 119 ? -2.594 -4.651 -4.517 1.00 85.25 119 PHE A O 1
ATOM 902 N N . ALA A 1 120 ? -2.791 -4.859 -2.307 1.00 80.50 120 ALA A N 1
ATOM 903 C CA . ALA A 1 120 ? -1.434 -4.395 -2.009 1.00 80.50 120 ALA A CA 1
ATOM 904 C C . ALA A 1 120 ? -0.338 -5.410 -2.405 1.00 80.50 120 ALA A C 1
ATOM 906 O O . ALA A 1 120 ? 0.846 -5.072 -2.377 1.00 80.50 120 ALA A O 1
ATOM 907 N N . GLY A 1 121 ? -0.727 -6.631 -2.791 1.00 81.75 121 GLY A N 1
ATOM 908 C CA . GLY A 1 121 ? 0.153 -7.703 -3.251 1.00 81.75 121 GLY A CA 1
ATOM 909 C C . GLY A 1 121 ? 0.583 -8.632 -2.119 1.00 81.75 121 GLY A C 1
ATOM 910 O O . GLY A 1 121 ? 1.008 -8.179 -1.071 1.00 81.75 121 GLY A O 1
ATOM 911 N N . LEU A 1 122 ? 0.527 -9.949 -2.338 1.00 74.75 122 LEU A N 1
ATOM 912 C CA . LEU A 1 122 ? 0.598 -10.979 -1.286 1.00 74.75 122 LEU A CA 1
ATOM 913 C C . LEU A 1 122 ? 1.853 -10.943 -0.382 1.00 74.75 122 LEU A C 1
ATOM 915 O O . LEU A 1 122 ? 1.788 -11.400 0.756 1.00 74.75 122 LEU A O 1
ATOM 919 N N . LEU A 1 123 ? 2.980 -10.426 -0.886 1.00 72.31 123 LEU A N 1
ATOM 920 C CA . LEU A 1 123 ? 4.276 -10.374 -0.190 1.00 72.31 123 LEU A CA 1
ATOM 921 C C . LEU A 1 123 ? 4.812 -8.950 0.005 1.00 72.31 123 LEU A C 1
ATOM 923 O O . LEU A 1 123 ? 5.932 -8.770 0.482 1.00 72.31 123 LEU A O 1
ATOM 927 N N . SER A 1 124 ? 4.037 -7.926 -0.355 1.00 77.44 124 SER A N 1
ATOM 928 C CA . SER A 1 124 ? 4.466 -6.548 -0.133 1.00 77.44 124 SER A CA 1
ATOM 929 C C . SER A 1 124 ? 4.512 -6.249 1.365 1.00 77.44 124 SER A C 1
ATOM 931 O O . SER A 1 124 ? 3.620 -6.666 2.110 1.00 77.44 124 SER A O 1
ATOM 933 N N . LEU A 1 125 ? 5.497 -5.460 1.804 1.00 78.88 125 LEU A N 1
ATOM 934 C CA . LEU A 1 125 ? 5.589 -4.960 3.180 1.00 78.88 125 LEU A CA 1
ATOM 935 C C . LEU A 1 125 ? 4.264 -4.310 3.631 1.00 78.88 125 LEU A C 1
ATOM 937 O O . LEU A 1 125 ? 3.826 -4.479 4.770 1.00 78.88 125 LEU A O 1
ATOM 941 N N . THR A 1 126 ? 3.592 -3.614 2.710 1.00 80.69 126 THR A N 1
ATOM 942 C CA . THR A 1 126 ? 2.303 -2.944 2.934 1.00 80.69 126 THR A CA 1
ATOM 9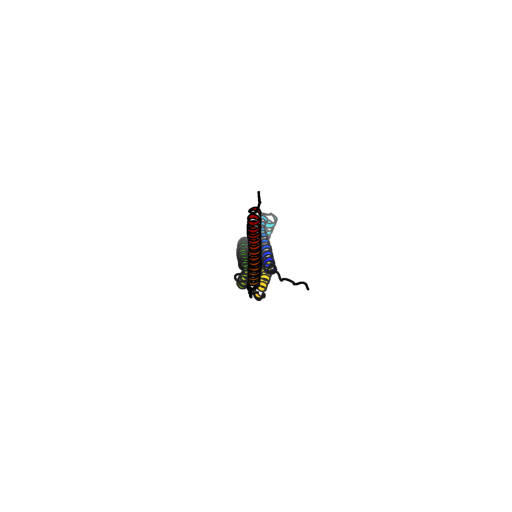43 C C . THR A 1 126 ? 1.170 -3.937 3.171 1.00 80.69 126 THR A C 1
ATOM 945 O O . THR A 1 126 ? 0.350 -3.738 4.068 1.00 80.69 126 THR A O 1
ATOM 948 N N . SER A 1 127 ? 1.157 -5.050 2.435 1.00 81.81 127 SER A N 1
ATOM 949 C CA . SER A 1 127 ? 0.160 -6.108 2.609 1.00 81.81 127 SER A CA 1
ATOM 950 C C . SER A 1 127 ? 0.274 -6.784 3.967 1.00 81.81 127 SER A C 1
ATOM 952 O O . SER A 1 127 ? -0.740 -7.026 4.613 1.00 81.81 127 SER A O 1
ATOM 954 N N . ILE A 1 128 ? 1.501 -7.008 4.447 1.00 83.94 128 ILE A N 1
ATOM 955 C CA . ILE A 1 128 ? 1.757 -7.655 5.735 1.00 83.94 128 ILE A CA 1
ATOM 956 C C . ILE A 1 128 ? 1.191 -6.787 6.863 1.00 83.94 128 ILE A C 1
ATOM 958 O O . ILE A 1 128 ? 0.502 -7.295 7.747 1.00 83.94 128 ILE A O 1
ATOM 962 N N . LEU A 1 129 ? 1.396 -5.468 6.795 1.00 82.12 129 LEU A N 1
ATOM 963 C CA . LEU A 1 129 ? 0.800 -4.510 7.730 1.00 82.12 129 LEU A CA 1
ATOM 964 C C . LEU A 1 129 ? -0.737 -4.565 7.702 1.00 82.12 129 LEU A C 1
ATOM 966 O O . LEU A 1 129 ? -1.365 -4.601 8.763 1.00 82.12 129 LEU A O 1
ATOM 970 N N . PHE A 1 130 ? -1.350 -4.630 6.515 1.00 83.50 130 PHE A N 1
ATOM 971 C CA . PHE A 1 130 ? -2.805 -4.762 6.382 1.00 83.50 130 PHE A CA 1
ATOM 972 C C . PHE A 1 130 ? -3.335 -6.113 6.879 1.00 83.50 130 PHE A C 1
ATOM 974 O O . PHE A 1 130 ? -4.369 -6.140 7.544 1.00 83.50 130 PHE A O 1
ATOM 981 N N . TYR A 1 131 ? -2.623 -7.220 6.667 1.00 83.25 131 TYR A N 1
ATOM 982 C CA . TYR A 1 131 ? -3.006 -8.523 7.214 1.00 83.25 131 TYR A CA 1
ATOM 983 C C . TYR A 1 131 ? -2.916 -8.553 8.736 1.00 83.25 131 TYR A C 1
ATOM 985 O O . TYR A 1 131 ? -3.834 -9.046 9.388 1.00 83.25 131 TYR A O 1
ATOM 993 N N . ILE A 1 132 ? -1.867 -7.974 9.326 1.00 82.81 132 ILE A N 1
ATOM 994 C CA . ILE A 1 132 ? -1.756 -7.871 10.785 1.00 82.81 132 ILE A CA 1
ATOM 995 C C . ILE A 1 132 ? -2.890 -6.995 11.338 1.00 82.81 132 ILE A C 1
ATOM 997 O O . ILE A 1 132 ? -3.515 -7.372 12.332 1.00 82.81 132 ILE A O 1
ATOM 1001 N N . ALA A 1 133 ? -3.220 -5.876 10.679 1.00 80.62 133 ALA A N 1
ATOM 1002 C CA . ALA A 1 133 ? -4.361 -5.041 11.059 1.00 80.62 133 ALA A CA 1
ATOM 1003 C C . ALA A 1 133 ? -5.674 -5.834 10.991 1.00 80.62 133 ALA A C 1
ATOM 1005 O O . ALA A 1 133 ? -6.443 -5.827 11.952 1.00 80.62 133 ALA A O 1
ATOM 1006 N N . ALA A 1 134 ? -5.900 -6.585 9.909 1.00 80.44 134 ALA A N 1
ATOM 1007 C CA . ALA A 1 134 ? -7.071 -7.437 9.744 1.00 80.44 134 ALA A CA 1
ATOM 1008 C C . ALA A 1 134 ? -7.175 -8.512 10.832 1.00 80.44 134 ALA A C 1
ATOM 1010 O O . ALA A 1 134 ? -8.235 -8.697 11.431 1.00 80.44 134 ALA A O 1
ATOM 1011 N N . ILE A 1 135 ? -6.071 -9.196 11.134 1.00 81.19 135 ILE A N 1
ATOM 1012 C CA . ILE A 1 135 ? -6.022 -10.197 12.201 1.00 81.19 135 ILE A CA 1
ATOM 1013 C C . ILE A 1 135 ? -6.332 -9.534 13.546 1.00 81.19 135 ILE A C 1
ATOM 1015 O O . ILE A 1 135 ? -7.139 -10.072 14.297 1.00 81.19 135 ILE A O 1
ATOM 1019 N N . MET A 1 136 ? -5.805 -8.340 13.842 1.00 75.31 136 MET A N 1
ATOM 1020 C CA . MET A 1 136 ? -6.171 -7.602 15.059 1.00 75.31 136 MET A CA 1
ATOM 1021 C C . MET A 1 136 ? -7.664 -7.235 15.108 1.00 75.31 136 MET A C 1
ATOM 1023 O O . MET A 1 136 ? -8.257 -7.303 16.188 1.00 75.31 136 MET A O 1
ATOM 1027 N N . CYS A 1 137 ? -8.294 -6.930 13.965 1.00 70.06 137 CYS A N 1
ATOM 1028 C CA . CYS A 1 137 ? -9.743 -6.703 13.878 1.00 70.06 137 CYS A CA 1
ATOM 1029 C C . CYS A 1 137 ? -10.550 -7.960 14.258 1.00 70.06 137 CYS A C 1
ATOM 1031 O O . CYS A 1 137 ? -11.615 -7.852 14.871 1.00 70.06 137 CYS A O 1
ATOM 1033 N N . PHE A 1 138 ? -10.074 -9.152 13.867 1.00 71.12 138 PHE A N 1
ATOM 1034 C CA . PHE A 1 138 ? -10.766 -10.430 14.087 1.00 71.12 138 PHE A CA 1
ATOM 1035 C C . PHE A 1 138 ? -10.473 -11.066 15.447 1.00 71.12 138 PHE A C 1
ATOM 1037 O O . PHE A 1 138 ? -11.386 -11.571 16.101 1.00 71.12 138 PHE A O 1
ATOM 1044 N N . VAL A 1 139 ? -9.208 -11.046 15.872 1.00 67.06 139 VAL A N 1
ATOM 1045 C CA . VAL A 1 139 ? -8.729 -11.644 17.128 1.00 67.06 139 VAL A CA 1
ATOM 1046 C C . VAL A 1 139 ? -9.255 -10.877 18.328 1.00 67.06 139 VAL A C 1
ATOM 1048 O O . VAL A 1 139 ? -9.489 -11.462 19.389 1.00 67.06 139 VAL A O 1
ATOM 1051 N N . ARG A 1 140 ? -9.505 -9.572 18.181 1.00 60.31 140 ARG A N 1
ATOM 1052 C CA . ARG A 1 140 ? -10.160 -8.823 19.239 1.00 60.31 140 ARG A CA 1
ATOM 1053 C C . ARG A 1 140 ? -11.602 -9.306 19.335 1.00 60.31 140 ARG A C 1
ATOM 1055 O O . ARG A 1 140 ? -12.481 -8.840 18.609 1.00 60.31 140 ARG A O 1
ATOM 1062 N N . LYS A 1 141 ? -11.845 -10.215 20.293 1.00 50.31 141 LYS A N 1
ATOM 1063 C CA . LYS A 1 141 ? -13.168 -10.469 20.872 1.00 50.31 141 LYS A CA 1
ATOM 1064 C C . LYS A 1 141 ? -13.749 -9.090 21.055 1.00 50.31 141 LYS A C 1
ATOM 1066 O O . LYS A 1 141 ? -13.154 -8.286 21.779 1.00 50.31 141 LYS A O 1
ATOM 1071 N N . GLY A 1 142 ? -14.793 -8.781 20.284 1.00 48.69 142 GLY A N 1
ATOM 1072 C CA . GLY A 1 142 ? -15.420 -7.487 20.375 1.00 48.69 142 GLY A CA 1
ATOM 1073 C C . GLY A 1 142 ? -15.608 -7.282 21.859 1.00 48.69 142 GLY A C 1
ATOM 1074 O O . GLY A 1 142 ? -16.334 -8.044 22.495 1.00 48.69 142 GLY A O 1
ATOM 1075 N N . THR A 1 143 ? -14.948 -6.274 22.418 1.00 42.81 143 THR A N 1
ATOM 1076 C CA . THR A 1 143 ? -15.605 -5.543 23.471 1.00 42.81 143 THR A CA 1
ATOM 1077 C C . THR A 1 143 ? -16.832 -5.018 22.732 1.00 42.81 143 THR A C 1
ATOM 1079 O O . THR A 1 143 ? -16.864 -3.878 22.263 1.00 42.81 143 THR A O 1
ATOM 1082 N N . ARG A 1 144 ? -17.865 -5.882 22.607 1.00 41.06 144 ARG A N 1
ATOM 1083 C CA . ARG A 1 144 ? -19.200 -5.466 22.945 1.00 41.06 144 ARG A CA 1
ATOM 1084 C C . ARG A 1 144 ? -18.913 -4.540 24.102 1.00 41.06 144 ARG A C 1
ATOM 1086 O O . ARG A 1 144 ? -18.249 -4.903 25.076 1.00 41.06 144 ARG A O 1
ATOM 1093 N N . ARG A 1 145 ? -19.321 -3.301 23.932 1.00 44.69 145 ARG A N 1
ATOM 1094 C CA . ARG A 1 145 ? -19.984 -2.723 25.070 1.00 44.69 145 ARG A CA 1
ATOM 1095 C C . ARG A 1 145 ? -21.022 -3.788 25.463 1.00 44.69 145 ARG A C 1
ATOM 1097 O O . ARG A 1 145 ? -22.100 -3.812 24.901 1.00 44.69 145 ARG A O 1
ATOM 1104 N N . ASP A 1 146 ? -20.620 -4.759 26.275 1.00 39.28 146 ASP A N 1
ATOM 1105 C CA . ASP A 1 146 ? -21.342 -4.993 27.492 1.00 39.28 146 ASP A CA 1
ATOM 1106 C C . ASP A 1 146 ? -21.116 -3.646 28.162 1.00 39.28 146 ASP A C 1
ATOM 1108 O O . ASP A 1 146 ? -20.001 -3.300 28.553 1.00 39.28 146 ASP A O 1
ATOM 1112 N N . ASP A 1 147 ? -22.037 -2.743 27.850 1.00 40.84 147 ASP A N 1
ATOM 1113 C CA . ASP A 1 147 ? -22.581 -1.852 28.835 1.00 40.84 147 ASP A CA 1
ATOM 1114 C C . ASP A 1 147 ? -21.569 -1.482 29.929 1.00 40.84 147 ASP A C 1
ATOM 1116 O O . ASP A 1 147 ? -21.618 -1.928 31.064 1.00 40.84 147 ASP A O 1
ATOM 1120 N N . TYR A 1 148 ? -20.582 -0.677 29.536 1.00 39.94 148 TYR A N 1
ATOM 1121 C CA . TYR A 1 148 ? -20.492 0.638 30.140 1.00 39.94 148 TYR A CA 1
ATOM 1122 C C . TYR A 1 148 ? -21.243 1.618 29.186 1.00 39.94 148 TYR A C 1
ATOM 1124 O O . TYR A 1 148 ? -20.624 2.451 28.539 1.00 39.94 148 TYR A O 1
ATOM 1132 N N . GLN A 1 149 ? -22.539 1.482 28.863 1.00 38.12 149 GLN A N 1
ATOM 1133 C CA . GLN A 1 149 ? -23.593 1.850 29.802 1.00 38.12 149 GLN A CA 1
ATOM 1134 C C . GLN A 1 149 ? -23.111 1.498 31.185 1.00 38.12 149 GLN A C 1
ATOM 1136 O O . GLN A 1 149 ? -23.318 0.392 31.659 1.00 38.12 149 GLN A O 1
ATOM 1141 N N . ALA A 1 150 ? -22.464 2.462 31.853 1.00 36.53 150 ALA A N 1
ATOM 1142 C CA . ALA A 1 150 ? -22.859 2.601 33.236 1.00 36.53 150 ALA A CA 1
ATOM 1143 C C . ALA A 1 150 ? -24.383 2.402 33.172 1.00 36.53 150 ALA A C 1
ATOM 1145 O O . ALA A 1 150 ? -25.013 3.119 32.368 1.00 36.53 150 ALA A O 1
ATOM 1146 N N . PRO A 1 151 ? -24.979 1.382 33.835 1.00 40.34 151 PRO A N 1
ATOM 1147 C CA . PRO A 1 151 ? -26.374 1.545 34.208 1.00 40.34 151 PRO A CA 1
ATOM 1148 C C . PRO A 1 151 ? -26.378 2.978 34.672 1.00 40.34 151 PRO A C 1
ATOM 1150 O O . PRO A 1 151 ? -25.531 3.246 35.521 1.00 40.34 151 PRO A O 1
ATOM 1153 N N . ARG A 1 152 ? -27.105 3.905 34.013 1.00 39.12 152 ARG A N 1
ATOM 1154 C CA . ARG A 1 152 ? -27.200 5.268 34.534 1.00 39.12 152 ARG A CA 1
ATOM 1155 C C . ARG A 1 152 ? -27.352 5.019 36.010 1.00 39.12 152 ARG A C 1
ATOM 1157 O O . ARG A 1 152 ? -28.339 4.388 36.400 1.00 39.12 152 ARG A O 1
ATOM 1164 N N . ASP A 1 153 ? -26.349 5.373 36.793 1.00 40.25 153 ASP A N 1
ATOM 1165 C CA . ASP A 1 153 ? -26.418 5.259 38.222 1.00 40.25 153 ASP A CA 1
ATOM 1166 C C . ASP A 1 153 ? -27.291 6.455 38.613 1.00 40.25 153 ASP A C 1
ATOM 1168 O O . ASP A 1 153 ? -26.917 7.381 39.312 1.00 40.25 153 ASP A O 1
ATOM 1172 N N . ASP A 1 154 ? -28.534 6.398 38.130 1.00 41.50 154 ASP A N 1
ATOM 1173 C CA . ASP A 1 154 ? -29.743 7.034 38.601 1.00 41.50 154 ASP A CA 1
ATOM 1174 C C . ASP A 1 154 ? -30.158 6.408 39.947 1.00 41.50 154 ASP A C 1
ATOM 1176 O O . ASP A 1 154 ? -31.231 6.657 40.482 1.00 41.50 154 ASP A O 1
ATOM 1180 N N . PHE A 1 155 ? -29.271 5.603 40.538 1.00 41.06 155 PHE A N 1
ATOM 1181 C CA . PHE A 1 155 ? -29.220 5.336 41.967 1.00 41.06 155 PHE A CA 1
ATOM 1182 C C . PHE A 1 155 ? -28.418 6.401 42.740 1.00 41.06 155 PHE A C 1
ATOM 1184 O O . PHE A 1 155 ? -28.517 6.450 43.962 1.00 41.06 155 PHE A O 1
ATOM 1191 N N . GLY A 1 156 ? -27.678 7.291 42.062 1.00 37.59 156 GLY A N 1
ATOM 1192 C CA . GLY A 1 156 ? -27.016 8.453 42.667 1.00 37.59 156 GLY A CA 1
ATOM 1193 C C . GLY A 1 156 ? -27.862 9.730 42.630 1.00 37.59 156 GLY A C 1
ATOM 1194 O O . GLY A 1 156 ? -27.862 10.495 43.593 1.00 37.59 156 GLY A O 1
ATOM 1195 N N . SER A 1 157 ? -28.646 9.942 41.565 1.00 39.06 157 SER A N 1
ATOM 1196 C CA . SER A 1 157 ? -29.457 11.166 41.419 1.00 39.06 157 SER A CA 1
ATOM 1197 C C . SER A 1 157 ? -30.722 11.153 42.280 1.00 39.06 157 SER A C 1
ATOM 1199 O O . SER A 1 157 ? -31.140 12.188 42.787 1.00 39.06 157 SER A O 1
ATOM 1201 N N . ARG A 1 158 ? -31.299 9.974 42.539 1.00 41.56 158 ARG A N 1
ATOM 1202 C CA . ARG A 1 158 ? -32.515 9.851 43.355 1.00 41.56 158 ARG A CA 1
ATOM 1203 C C . ARG A 1 158 ? -32.270 10.093 44.847 1.00 41.56 158 ARG A C 1
ATOM 1205 O O . ARG A 1 158 ? -33.164 10.571 45.540 1.00 41.56 158 ARG A O 1
ATOM 1212 N N . ASN A 1 159 ? -31.063 9.794 45.335 1.00 44.12 159 ASN A N 1
ATOM 1213 C CA . ASN A 1 159 ? -30.688 10.038 46.730 1.00 44.12 159 ASN A CA 1
ATOM 1214 C C . ASN A 1 159 ? -30.266 11.502 46.956 1.00 44.12 159 ASN A C 1
ATOM 1216 O O . ASN A 1 159 ? -30.545 12.066 48.010 1.00 44.12 159 ASN A O 1
ATOM 1220 N N . GLY A 1 160 ? -29.669 12.144 45.942 1.00 45.22 160 GLY A N 1
ATOM 1221 C CA . GLY A 1 160 ? -29.407 13.585 45.940 1.00 45.22 160 GLY A CA 1
ATOM 1222 C C . GLY A 1 160 ? -30.696 14.407 45.966 1.00 45.22 160 GLY A C 1
ATOM 1223 O O . GLY A 1 160 ? -30.838 15.273 46.822 1.00 45.22 160 GLY A O 1
ATOM 1224 N N . ASP A 1 161 ? -31.670 14.079 45.110 1.00 48.97 161 ASP A N 1
ATOM 1225 C CA . ASP A 1 161 ? -32.966 14.771 45.064 1.00 48.97 161 ASP A CA 1
ATOM 1226 C C . ASP A 1 161 ? -33.823 14.529 46.312 1.00 48.97 161 ASP A C 1
ATOM 1228 O O . ASP A 1 161 ? -34.498 15.446 46.778 1.00 48.97 161 ASP A O 1
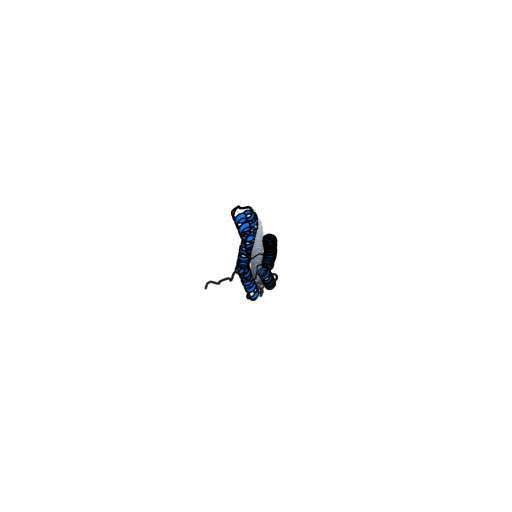ATOM 1232 N N . ALA A 1 162 ? -33.801 13.320 46.884 1.00 53.28 162 ALA A N 1
ATOM 1233 C CA . ALA A 1 162 ? -34.503 13.037 48.136 1.00 53.28 162 ALA A CA 1
ATOM 1234 C C . ALA A 1 162 ? -33.877 13.796 49.314 1.00 53.28 162 ALA A C 1
ATOM 1236 O O . ALA A 1 162 ? -34.604 14.396 50.101 1.00 53.28 162 ALA A O 1
ATOM 1237 N N . LYS A 1 163 ? -32.540 13.834 49.400 1.00 53.88 163 LYS A N 1
ATOM 1238 C CA . LYS A 1 163 ? -31.831 14.570 50.450 1.00 53.88 163 LYS A CA 1
ATOM 1239 C C . LYS A 1 163 ? -31.991 16.084 50.296 1.00 53.88 163 LYS A C 1
ATOM 1241 O O . LYS A 1 163 ? -32.232 16.761 51.284 1.00 53.88 163 LYS A O 1
ATOM 1246 N N . LEU A 1 164 ? -31.936 16.610 49.070 1.00 57.50 164 LEU A N 1
ATOM 1247 C CA . LEU A 1 164 ? -32.180 18.027 48.784 1.00 57.50 164 LEU A CA 1
ATOM 1248 C C . LEU A 1 164 ? -33.629 18.423 49.082 1.00 57.50 164 LEU A C 1
ATOM 1250 O O . LEU A 1 164 ? -33.848 19.473 49.679 1.00 57.50 164 LEU A O 1
ATOM 1254 N N . LYS A 1 165 ? -34.615 17.585 48.731 1.00 62.34 165 LYS A N 1
ATOM 1255 C CA . LYS A 1 165 ? -36.023 17.821 49.094 1.00 62.34 165 LYS A CA 1
ATOM 1256 C C . LYS A 1 165 ? -36.252 17.745 50.598 1.00 62.34 165 LYS A C 1
ATOM 1258 O O . LYS A 1 165 ? -37.033 18.532 51.121 1.00 62.34 165 LYS A O 1
ATOM 1263 N N . GLU A 1 166 ? -35.579 16.838 51.297 1.00 63.91 166 GLU A N 1
ATOM 1264 C CA . GLU A 1 166 ? -35.674 16.740 52.753 1.00 63.91 166 GLU A CA 1
ATOM 1265 C C . GLU A 1 166 ? -35.018 17.938 53.446 1.00 63.91 166 GLU A C 1
ATOM 1267 O O . GLU A 1 166 ? -35.634 18.569 54.296 1.00 63.91 166 GLU A O 1
ATOM 1272 N N . GLU A 1 167 ? -33.822 18.344 53.016 1.00 66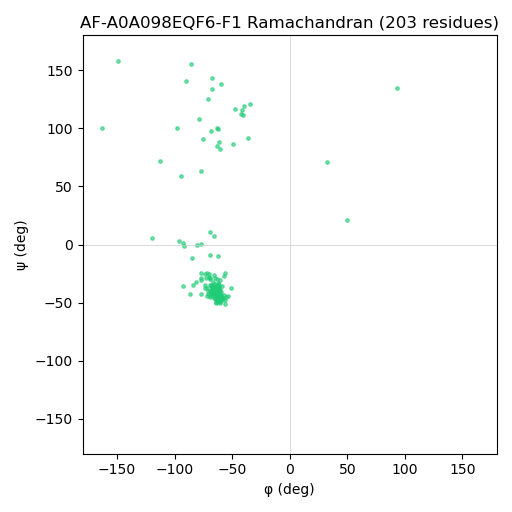.12 167 GLU A N 1
ATOM 1273 C CA . GLU A 1 167 ? -33.148 19.545 53.522 1.00 66.12 167 GLU A CA 1
ATOM 1274 C C . GLU A 1 167 ? -33.907 20.840 53.182 1.00 66.12 167 GLU A C 1
ATOM 1276 O O . GLU A 1 167 ? -33.807 21.822 53.920 1.00 66.12 167 GLU A O 1
ATOM 1281 N N . GLN A 1 168 ? -34.656 20.873 52.074 1.00 70.50 168 GLN A N 1
ATOM 1282 C CA . GLN A 1 168 ? -35.559 21.979 51.745 1.00 70.50 168 GLN A CA 1
ATOM 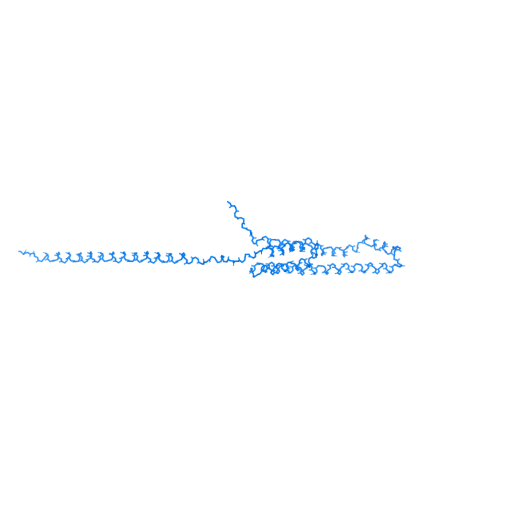1283 C C . GLN A 1 168 ? -36.796 21.982 52.644 1.00 70.50 168 GLN A C 1
ATOM 1285 O O . GLN A 1 168 ? -37.138 23.040 53.163 1.00 70.50 168 GLN A O 1
ATOM 1290 N N . ARG A 1 169 ? -37.418 20.820 52.889 1.00 72.56 169 ARG A N 1
ATOM 1291 C CA . ARG A 1 169 ? -38.563 20.699 53.806 1.00 72.56 169 ARG A CA 1
ATOM 1292 C C . ARG A 1 169 ? -38.198 21.070 55.238 1.00 72.56 169 ARG A C 1
ATOM 1294 O O . ARG A 1 169 ? -38.920 21.844 55.851 1.00 72.56 169 ARG A O 1
ATOM 1301 N N . ILE A 1 170 ? -37.054 20.603 55.740 1.00 73.31 170 ILE A N 1
ATOM 1302 C CA . ILE A 1 170 ? -36.580 20.951 57.087 1.00 73.31 170 ILE A CA 1
ATOM 1303 C C . ILE A 1 170 ? -36.309 22.458 57.186 1.00 73.31 170 ILE A C 1
ATOM 1305 O O . ILE A 1 170 ? -36.770 23.096 58.130 1.00 73.31 170 ILE A O 1
ATOM 1309 N N . ARG A 1 171 ? -35.642 23.062 56.188 1.00 73.00 171 ARG A N 1
ATOM 1310 C CA . ARG A 1 171 ? -35.443 24.523 56.161 1.00 73.00 171 ARG A CA 1
ATOM 1311 C C . ARG A 1 171 ? -36.756 25.297 56.085 1.00 73.00 171 ARG A C 1
ATOM 1313 O O . ARG A 1 171 ? -36.861 26.369 56.672 1.00 73.00 171 ARG A O 1
ATOM 1320 N N . GLU A 1 172 ? -37.746 24.796 55.358 1.00 76.94 172 GLU A N 1
ATOM 1321 C CA . GLU A 1 172 ? -39.053 25.440 55.253 1.00 76.94 172 GLU A CA 1
ATOM 1322 C C . GLU A 1 172 ? -39.853 25.338 56.557 1.00 76.94 172 GLU A C 1
ATOM 1324 O O . GLU A 1 172 ? -40.387 26.348 57.011 1.00 76.94 172 GLU A O 1
ATOM 1329 N N . GLU A 1 173 ? -39.853 24.178 57.217 1.00 79.25 173 GLU A N 1
ATOM 1330 C CA . GLU A 1 173 ? -40.458 24.008 58.542 1.00 79.25 173 GLU A CA 1
ATOM 1331 C C . GLU A 1 173 ? -39.787 24.873 59.613 1.00 79.25 173 GLU A C 1
ATOM 1333 O O . GLU A 1 173 ? -40.473 25.427 60.472 1.00 79.25 173 GLU A O 1
ATOM 1338 N N . GLU A 1 174 ? -38.460 25.017 59.579 1.00 79.38 174 GLU A N 1
ATOM 1339 C CA . GLU A 1 174 ? -37.744 25.907 60.497 1.00 79.38 174 GLU A CA 1
ATOM 1340 C C . GLU A 1 174 ? -38.121 27.372 60.276 1.00 79.38 174 GLU A C 1
ATOM 1342 O O . GLU A 1 174 ? -38.349 28.085 61.255 1.00 79.38 174 GLU A O 1
ATOM 1347 N N . ARG A 1 175 ? -38.258 27.813 59.015 1.00 79.94 175 ARG A N 1
ATOM 1348 C CA . ARG A 1 175 ? -38.756 29.163 58.708 1.00 79.94 175 ARG A CA 1
ATOM 1349 C C . ARG A 1 175 ? -40.169 29.371 59.239 1.00 79.94 175 ARG A C 1
ATOM 1351 O O . ARG A 1 175 ? -40.409 30.386 59.880 1.00 79.94 175 ARG A O 1
ATOM 1358 N N . ILE A 1 176 ? -41.076 28.417 59.021 1.00 81.25 176 ILE A N 1
ATOM 1359 C CA . ILE A 1 176 ? -42.467 28.525 59.485 1.00 81.25 176 ILE A CA 1
ATOM 1360 C C . ILE A 1 176 ? -42.517 28.591 61.016 1.00 81.25 176 ILE A C 1
ATOM 1362 O O . ILE A 1 176 ? -43.142 29.492 61.566 1.00 81.25 176 ILE A O 1
ATOM 1366 N N . ARG A 1 177 ? -41.785 27.716 61.720 1.00 82.81 177 ARG A N 1
ATOM 1367 C CA . ARG A 1 177 ? -41.699 27.768 63.191 1.00 82.81 177 ARG A CA 1
ATOM 1368 C C . ARG A 1 177 ? -41.072 29.066 63.692 1.00 82.81 177 ARG A C 1
ATOM 1370 O O . ARG A 1 177 ? -41.422 29.547 64.766 1.00 82.81 177 ARG A O 1
ATOM 1377 N N . GLN A 1 178 ? -40.115 29.628 62.960 1.00 82.69 178 GLN A N 1
ATOM 1378 C CA . GLN A 1 178 ? -39.507 30.902 63.323 1.00 82.69 178 GLN A CA 1
ATOM 1379 C C . GLN A 1 178 ? -40.476 32.072 63.108 1.00 82.69 178 GLN A C 1
ATOM 1381 O O . GLN A 1 178 ? -40.549 32.942 63.971 1.00 82.69 178 GLN A O 1
ATOM 1386 N N . GLU A 1 179 ? -41.248 32.070 62.021 1.00 81.12 179 GLU A N 1
ATOM 1387 C CA . GLU A 1 179 ? -42.312 33.050 61.781 1.00 81.12 179 GLU A CA 1
ATOM 1388 C C . GLU A 1 179 ? -43.433 32.956 62.821 1.00 81.12 179 GLU A C 1
ATOM 1390 O O . GLU A 1 179 ? -43.898 33.989 63.296 1.00 81.12 179 GLU A O 1
ATOM 1395 N N . GLU A 1 180 ? -43.837 31.752 63.233 1.00 83.31 180 GLU A N 1
ATOM 1396 C CA . GLU A 1 180 ? -44.816 31.572 64.313 1.00 83.31 180 GLU A CA 1
ATOM 1397 C C . GLU A 1 180 ? -44.306 32.135 65.639 1.00 83.31 180 GLU A C 1
ATOM 1399 O O . GLU A 1 180 ? -45.024 32.896 66.283 1.00 83.31 180 GLU A O 1
ATOM 1404 N N . ARG A 1 181 ? -43.046 31.866 66.011 1.00 81.94 181 ARG A N 1
ATOM 1405 C CA . ARG A 1 181 ? -42.445 32.465 67.215 1.00 81.94 181 ARG A CA 1
ATOM 1406 C C . ARG A 1 181 ? -42.409 33.989 67.150 1.00 81.94 181 ARG A C 1
ATOM 1408 O O . ARG A 1 181 ? -42.688 34.640 68.149 1.00 81.94 181 ARG A O 1
ATOM 1415 N N . LEU A 1 182 ? -42.086 34.560 65.989 1.00 82.69 182 LEU A N 1
ATOM 1416 C CA . LEU A 1 182 ? -42.086 36.013 65.805 1.00 82.69 182 LEU A CA 1
ATOM 1417 C C . LEU A 1 182 ? -43.501 36.592 65.912 1.00 82.69 182 LEU A C 1
ATOM 1419 O O . LEU A 1 182 ? -43.677 37.625 66.547 1.00 82.69 182 LEU A O 1
ATOM 1423 N N . ARG A 1 183 ? -44.516 35.914 65.364 1.00 79.25 183 ARG A N 1
ATOM 1424 C CA . ARG A 1 183 ? -45.923 36.323 65.501 1.00 79.25 183 ARG A CA 1
ATOM 1425 C C . ARG A 1 183 ? -46.429 36.200 66.934 1.00 79.25 183 ARG A C 1
ATOM 1427 O O . ARG A 1 183 ? -47.162 37.073 67.383 1.00 79.25 183 ARG A O 1
ATOM 1434 N N . GLU A 1 184 ? -46.040 35.154 67.657 1.00 82.12 184 GLU A N 1
ATOM 1435 C CA . GLU A 1 184 ? -46.357 35.016 69.081 1.00 82.12 184 GLU A CA 1
ATOM 1436 C C . GLU A 1 184 ? -45.667 36.100 69.915 1.00 82.12 184 GLU A C 1
ATOM 1438 O O . GLU A 1 184 ? -46.291 36.673 70.806 1.00 82.12 184 GLU A O 1
ATOM 1443 N N . GLU A 1 185 ? -44.407 36.432 69.622 1.00 81.00 185 GLU A N 1
ATOM 1444 C CA . GLU A 1 185 ? -43.715 37.550 70.269 1.00 81.00 185 GLU A CA 1
ATOM 1445 C C . GLU A 1 185 ? -44.350 38.901 69.923 1.00 81.00 185 GLU A C 1
ATOM 1447 O O . GLU A 1 185 ? -44.505 39.739 70.811 1.00 81.00 185 GLU A O 1
ATOM 1452 N N . GLU A 1 186 ? -44.761 39.126 68.674 1.00 77.75 186 GLU A N 1
ATOM 1453 C CA . GLU A 1 186 ? -45.491 40.332 68.277 1.00 77.75 186 GLU A CA 1
ATOM 1454 C C . GLU A 1 186 ? -46.850 40.424 68.971 1.00 77.75 186 GLU A C 1
ATOM 1456 O O . GLU A 1 186 ? -47.178 41.485 69.496 1.00 77.75 186 GLU A O 1
ATOM 1461 N N . GLN A 1 187 ? -47.608 39.326 69.052 1.00 76.06 187 GLN A N 1
ATOM 1462 C CA . GLN A 1 187 ? -48.869 39.282 69.795 1.00 76.06 187 GLN A CA 1
ATOM 1463 C C . GLN A 1 187 ? -48.657 39.532 71.285 1.00 76.06 187 GLN A C 1
ATOM 1465 O O . GLN A 1 187 ? -49.417 40.293 71.877 1.00 76.06 187 GLN A O 1
ATOM 1470 N N . ARG A 1 188 ? -47.615 38.954 71.894 1.00 75.31 188 ARG A N 1
ATOM 1471 C CA . ARG A 1 188 ? -47.255 39.237 73.291 1.00 75.31 188 ARG A CA 1
ATOM 1472 C C . ARG A 1 188 ? -46.914 40.708 73.484 1.00 75.31 188 ARG A C 1
ATOM 1474 O O . ARG A 1 188 ? -47.488 41.331 74.363 1.00 75.31 188 ARG A O 1
ATOM 1481 N N . ARG A 1 189 ? -46.090 41.301 72.614 1.00 72.75 189 ARG A N 1
ATOM 1482 C CA . ARG A 1 189 ? -45.782 42.742 72.658 1.00 72.75 189 ARG A CA 1
ATOM 1483 C C . ARG A 1 189 ? -47.018 43.614 72.458 1.00 72.75 189 ARG A C 1
ATOM 1485 O O . ARG A 1 189 ? -47.121 44.664 73.082 1.00 72.75 189 ARG A O 1
ATOM 1492 N N . GLN A 1 190 ? -47.948 43.214 71.593 1.00 70.31 190 GLN A N 1
ATOM 1493 C CA . GLN A 1 190 ? -49.213 43.923 71.398 1.00 70.31 190 GLN A CA 1
ATOM 1494 C C . GLN A 1 190 ? -50.104 43.832 72.635 1.00 70.31 190 GLN A C 1
ATOM 1496 O O . GLN A 1 190 ? -50.695 44.834 73.024 1.00 70.31 190 GLN A O 1
ATOM 1501 N N . ASN A 1 191 ? -50.174 42.657 73.257 1.00 67.94 191 ASN A N 1
ATOM 1502 C CA . ASN A 1 191 ? -50.958 42.432 74.462 1.00 67.94 191 ASN A CA 1
ATOM 1503 C C . ASN A 1 191 ? -50.357 43.167 75.671 1.00 67.94 191 ASN A C 1
ATOM 1505 O O . ASN A 1 191 ? -51.090 43.801 76.420 1.00 67.94 191 ASN A O 1
ATOM 1509 N N . ASP A 1 192 ? -49.029 43.182 75.800 1.00 68.31 192 ASP A N 1
ATOM 1510 C CA . ASP A 1 192 ? -48.313 43.952 76.823 1.00 68.31 192 ASP A CA 1
ATOM 1511 C C . ASP A 1 192 ? -48.499 45.468 76.615 1.00 68.31 192 ASP A C 1
ATOM 1513 O O . ASP A 1 192 ? -48.738 46.200 77.573 1.00 68.31 192 ASP A O 1
ATOM 1517 N N . ASN A 1 193 ? -48.474 45.955 75.365 1.00 60.53 193 ASN A N 1
ATOM 1518 C CA . ASN A 1 193 ? -48.788 47.357 75.049 1.00 60.53 193 ASN A CA 1
ATOM 1519 C C . ASN A 1 193 ? -50.257 47.721 75.316 1.00 60.53 193 ASN A C 1
ATOM 1521 O O . ASN A 1 193 ? -50.541 48.870 75.650 1.00 60.53 193 ASN A O 1
ATOM 1525 N N . LEU A 1 194 ? -51.192 46.782 75.140 1.00 59.25 194 LEU A N 1
ATOM 1526 C CA . LEU A 1 194 ? -52.602 46.981 75.487 1.00 59.25 194 LEU A CA 1
ATOM 1527 C C . LEU A 1 194 ? -52.779 47.053 77.008 1.00 59.25 194 LEU A C 1
ATOM 1529 O O . LEU A 1 194 ? -53.426 47.981 77.481 1.00 59.25 194 LEU A O 1
ATOM 1533 N N . LEU A 1 195 ? -52.119 46.169 77.764 1.00 57.69 195 LEU A N 1
ATOM 1534 C CA . LEU A 1 195 ? -52.134 46.195 79.229 1.00 57.69 195 LEU A CA 1
ATOM 1535 C C . LEU A 1 195 ? -51.535 47.492 79.798 1.00 57.69 195 LEU A C 1
ATOM 1537 O O . LEU A 1 195 ? -52.060 48.043 80.758 1.00 57.69 195 LEU A O 1
ATOM 1541 N N . HIS A 1 196 ? -50.458 48.008 79.196 1.00 54.81 196 HIS A N 1
ATOM 1542 C CA . HIS A 1 196 ? -49.822 49.246 79.659 1.00 54.81 196 HIS A CA 1
ATOM 1543 C C . HIS A 1 196 ? -50.651 50.503 79.349 1.00 54.81 196 HIS A C 1
ATOM 1545 O O . HIS A 1 196 ? -50.530 51.513 80.035 1.00 54.81 196 HIS A O 1
ATOM 1551 N N . LYS A 1 197 ? -51.523 50.447 78.334 1.00 52.44 197 LYS A N 1
ATOM 1552 C CA . LYS A 1 197 ? -52.421 51.553 77.978 1.00 52.44 197 LYS A CA 1
ATOM 1553 C C . LYS A 1 197 ? -53.618 51.670 78.929 1.00 52.44 197 LYS A C 1
ATOM 1555 O O . LYS A 1 197 ? -54.164 52.763 79.067 1.00 52.44 197 LYS A O 1
ATOM 1560 N N . ASP A 1 198 ? -54.000 50.578 79.588 1.00 52.72 198 ASP A N 1
ATOM 1561 C CA . ASP A 1 198 ? -55.100 50.566 80.556 1.00 52.72 198 ASP A CA 1
ATOM 1562 C C . ASP A 1 198 ? -54.695 51.181 81.913 1.00 52.72 198 ASP A C 1
ATOM 1564 O O . ASP A 1 198 ? -55.527 51.826 82.557 1.00 52.72 198 ASP A O 1
ATOM 1568 N N . ASP A 1 199 ? -53.416 51.101 82.305 1.00 53.56 199 ASP A N 1
ATOM 1569 C CA . ASP A 1 199 ? -52.904 51.687 83.560 1.00 53.56 199 ASP A CA 1
ATOM 1570 C C . ASP A 1 199 ? -52.785 53.226 83.527 1.00 53.56 199 ASP A C 1
ATOM 1572 O O . ASP A 1 199 ? -52.922 53.885 84.561 1.00 53.56 199 ASP A O 1
ATOM 1576 N N . ASP A 1 200 ? -52.631 53.839 82.349 1.00 54.47 200 ASP A N 1
ATOM 1577 C CA . ASP A 1 200 ? -52.547 55.304 82.209 1.00 54.47 200 ASP A CA 1
ATOM 1578 C C . ASP A 1 200 ? -53.913 56.019 82.326 1.00 54.47 200 ASP A C 1
ATOM 1580 O O . ASP A 1 200 ? -53.990 57.252 82.268 1.00 54.47 200 ASP A O 1
ATOM 1584 N N . THR A 1 201 ? -55.006 55.276 82.545 1.00 55.34 201 THR A N 1
ATOM 1585 C CA . THR A 1 201 ? -56.364 55.842 82.674 1.00 55.34 201 THR A CA 1
ATOM 1586 C C . THR A 1 201 ? -56.766 56.165 84.122 1.00 55.34 201 THR A C 1
ATOM 1588 O O . THR A 1 201 ? -57.840 56.722 84.349 1.00 55.34 201 THR A O 1
ATOM 1591 N N . TYR A 1 202 ? -55.910 55.907 85.119 1.00 55.88 202 TYR A N 1
ATOM 1592 C CA . TYR A 1 202 ? -56.131 56.344 86.506 1.00 55.88 202 TYR A CA 1
ATOM 1593 C C . TYR A 1 202 ? -55.110 57.401 86.940 1.00 55.88 202 TYR A C 1
ATOM 1595 O O . TYR A 1 202 ? -54.244 57.182 87.784 1.00 55.88 202 TYR A O 1
ATOM 1603 N N . ARG A 1 203 ? -55.261 58.610 86.391 1.00 55.75 203 ARG A N 1
ATOM 1604 C CA . ARG A 1 203 ? -54.682 59.832 86.964 1.00 55.75 203 ARG A CA 1
ATOM 1605 C C . ARG A 1 203 ? -55.769 60.541 87.786 1.00 55.75 203 ARG A C 1
ATOM 1607 O O . ARG A 1 203 ? -56.627 61.188 87.186 1.00 55.75 203 ARG A O 1
ATOM 1614 N N . PRO A 1 204 ? -55.806 60.415 89.125 1.00 55.38 204 PRO A N 1
ATOM 1615 C CA . PRO A 1 204 ? -56.663 61.280 89.924 1.00 55.38 204 PRO A CA 1
ATOM 1616 C C . PRO A 1 204 ? -56.135 62.721 89.845 1.00 55.38 204 PRO A C 1
ATOM 1618 O O . PRO A 1 204 ? -54.926 62.952 89.924 1.00 55.38 204 PRO A O 1
ATOM 1621 N N . LEU A 1 205 ? -57.064 63.653 89.614 1.00 52.91 205 LEU A N 1
ATOM 1622 C CA . LEU A 1 205 ? -56.877 65.104 89.722 1.00 52.91 205 LEU A CA 1
ATOM 1623 C C . LEU A 1 205 ? -56.537 65.515 91.158 1.00 52.91 205 LEU A C 1
ATOM 1625 O O . LEU A 1 205 ? -57.110 64.901 92.088 1.00 52.91 205 LEU A O 1
#

Secondary structure (DSSP, 8-state):
-------THHHHHHHHHHHHHHHHHHHHHHHHHHHHHHHTTSHHHHHHHHHHHT-TTSSSHHHHHHHHHHHHHHHHHHHHHHHHHHHHHHHHHHHHHHHHHTTS-HHHHHHHHHHHHHHT-TT-HHHHHHHHHHHHHHHS--------S----HHHHHHHHHHHHHHHHHHHHHHHHHHHHHHHHHHHHHHHHHHHHHHTT----

Solvent-accessible surface area (backbone atoms only — not comparable to full-atom values): 10961 Å² total; per-residue (Å²): 133,85,82,77,73,81,59,86,48,59,56,52,50,38,46,50,51,22,44,53,48,41,53,48,51,44,51,53,50,51,49,51,56,58,48,48,64,59,46,63,74,35,70,70,42,48,52,50,51,52,52,54,41,69,37,84,87,41,96,41,52,68,56,31,47,54,49,49,54,50,49,56,52,47,50,53,52,52,52,53,50,50,44,52,39,38,50,53,16,46,53,35,40,51,52,16,50,51,37,48,72,66,69,74,41,48,59,58,20,15,54,31,17,42,56,15,14,55,47,44,31,91,82,34,75,38,10,53,37,21,41,53,31,15,47,53,32,60,70,45,70,72,76,57,74,70,58,78,54,62,69,76,64,63,74,56,55,56,55,49,53,50,50,52,50,47,56,48,50,53,54,50,52,51,49,51,55,49,51,50,52,50,50,51,51,49,50,48,52,50,50,52,53,51,57,60,58,62,63,73,74,74,73,83,131

InterPro domains:
  IPR025273 Domain of unknown function DUF4064 [PF13273] (8-120)

Foldseek 3Di:
DDPPPVDLCPLLVLLVVLLVVLVVVLVVLVCVLVVVVVVCPDPVVVVVLVVQLPDPVDPHSVRSVVVVVCVNVVSNVVSVVLSVLSVVLSVLSVVLSVCSVVVPALLVSLVSLQSSLVSSPVPDPSSVSSNVSSCVSVVPPPPPPPDPVPVPCVVVVVVVVVVVVVVVVVVVVVVVVVVVVVVVVVVVVVVVVVVVVVVVPDDDD